Protein AF-A0A937VF54-F1 (afdb_monomer_lite)

Foldseek 3Di:
DPDDDLLVVLVVLLVVVCCVVQVVCVVLVNHRQPVLVCLSVVLSVVVSVVCVVVVHRDDNVVSNVVSCCLSCVLVVLLQVLQACVVVVNLVSSLVSLVVSCVSPHTLVSNLSSLLLNLLSCVVVVVLVSSLVSLVCNVPVCSDPPDLVSLLLSLLSNLSSCVSVVVNVSSLVSLVVSCVSDPPDLSVVLSVLVVCVVVVHPRDPQDPLSHRSPRHDDPVVNVVVVPDDDPDDDDDDDDDDDDDDD

Structure (mmCIF, N/CA/C/O backbone):
data_AF-A0A937VF54-F1
#
_entry.id   AF-A0A937VF54-F1
#
loop_
_atom_site.group_PDB
_atom_site.id
_atom_site.type_symbol
_atom_site.label_atom_id
_atom_site.label_alt_id
_atom_site.label_comp_id
_atom_site.label_asym_id
_atom_site.label_entity_id
_atom_site.label_seq_id
_atom_site.pdbx_PDB_ins_code
_atom_site.Cartn_x
_atom_site.Cartn_y
_atom_site.Cartn_z
_atom_site.occupancy
_atom_site.B_iso_or_equiv
_atom_site.auth_seq_id
_atom_site.auth_comp_id
_atom_site.auth_asym_id
_atom_site.auth_atom_id
_atom_site.pdbx_PDB_model_num
ATOM 1 N N . MET A 1 1 ? 26.724 21.054 -28.339 1.00 52.75 1 MET A N 1
ATOM 2 C CA . MET A 1 1 ? 26.364 20.060 -27.306 1.00 52.75 1 MET A CA 1
ATOM 3 C C . MET A 1 1 ? 26.413 18.698 -27.981 1.00 52.75 1 MET A C 1
ATOM 5 O O . MET A 1 1 ? 25.768 18.587 -29.015 1.00 52.75 1 MET A O 1
ATOM 9 N N . PRO A 1 2 ? 27.205 17.717 -27.520 1.00 58.22 2 PRO A N 1
ATOM 10 C CA . PRO A 1 2 ? 27.146 16.372 -28.092 1.00 58.22 2 PRO A CA 1
ATOM 11 C C . PRO A 1 2 ? 25.728 15.815 -27.909 1.00 58.22 2 PRO A C 1
ATOM 13 O O . PRO A 1 2 ? 25.198 15.851 -26.797 1.00 58.22 2 PRO A O 1
ATOM 16 N N . GLU A 1 3 ? 25.093 15.357 -28.989 1.00 75.38 3 GLU A N 1
ATOM 17 C CA . GLU A 1 3 ? 23.794 14.688 -28.896 1.00 75.38 3 GLU A CA 1
ATOM 18 C C . GLU A 1 3 ? 23.983 13.362 -28.154 1.00 75.38 3 GLU A C 1
ATOM 20 O O . GLU A 1 3 ? 24.750 12.492 -28.574 1.00 75.38 3 GLU A O 1
ATOM 25 N N . LEU A 1 4 ? 23.336 13.228 -26.995 1.00 80.06 4 LEU A N 1
ATOM 26 C CA . LEU A 1 4 ? 23.401 12.004 -26.207 1.00 80.06 4 LEU A CA 1
ATOM 27 C C . LEU A 1 4 ? 22.705 10.883 -26.988 1.00 80.06 4 LEU A C 1
ATOM 29 O O . LEU A 1 4 ? 21.577 11.061 -27.446 1.00 80.06 4 LEU A O 1
ATOM 33 N N . ASN A 1 5 ? 23.351 9.720 -27.117 1.00 89.31 5 ASN A N 1
ATOM 34 C CA . ASN A 1 5 ? 22.753 8.564 -27.783 1.00 89.31 5 ASN A CA 1
ATOM 35 C C . ASN A 1 5 ? 21.375 8.251 -27.149 1.00 89.31 5 ASN A C 1
ATOM 37 O O . ASN A 1 5 ? 21.308 8.062 -25.929 1.00 89.31 5 ASN A O 1
ATOM 41 N N . PRO A 1 6 ? 20.287 8.165 -27.939 1.00 88.00 6 PRO A N 1
ATOM 42 C CA . PRO A 1 6 ? 18.928 8.016 -27.412 1.00 88.00 6 PRO A CA 1
ATOM 43 C C . PRO A 1 6 ? 18.738 6.743 -26.572 1.00 88.00 6 PRO A C 1
ATOM 45 O O . PRO A 1 6 ? 17.950 6.734 -25.628 1.00 88.00 6 PRO A O 1
ATOM 48 N N . TYR A 1 7 ? 19.495 5.678 -26.851 1.00 89.44 7 TYR A N 1
ATOM 49 C CA . TYR A 1 7 ? 19.469 4.453 -26.050 1.00 89.44 7 TYR A CA 1
ATOM 50 C C . TYR A 1 7 ? 20.138 4.652 -24.682 1.00 89.44 7 TYR A C 1
ATOM 52 O O . TYR A 1 7 ? 19.605 4.210 -23.665 1.00 89.44 7 TYR A O 1
ATOM 60 N N . LEU A 1 8 ? 21.262 5.381 -24.635 1.00 90.25 8 LEU A N 1
ATOM 61 C CA . LEU A 1 8 ? 21.931 5.740 -23.377 1.00 90.25 8 LEU A CA 1
ATOM 62 C C . LEU A 1 8 ? 21.069 6.680 -22.531 1.00 90.25 8 LEU A C 1
ATOM 64 O O . LEU A 1 8 ? 21.048 6.549 -21.308 1.00 90.25 8 LEU A O 1
ATOM 68 N N . LEU A 1 9 ? 20.326 7.588 -23.171 1.00 92.75 9 LEU A N 1
ATOM 69 C CA . LEU A 1 9 ? 19.382 8.468 -22.486 1.00 92.75 9 LEU A CA 1
ATOM 70 C C . LEU A 1 9 ? 18.306 7.667 -21.737 1.00 92.75 9 LEU A C 1
ATOM 72 O O . LEU A 1 9 ? 18.051 7.941 -20.567 1.00 92.75 9 LEU A O 1
ATOM 76 N N . ASN A 1 10 ? 17.717 6.647 -22.368 1.00 92.44 10 ASN A N 1
ATOM 77 C CA . ASN A 1 10 ? 16.706 5.802 -21.723 1.00 92.44 10 ASN A CA 1
ATOM 78 C C . ASN A 1 10 ? 17.285 5.003 -20.545 1.00 92.44 10 ASN A C 1
ATOM 80 O O . ASN A 1 10 ? 16.671 4.948 -19.481 1.00 92.44 10 ASN A O 1
ATOM 84 N N . VAL A 1 11 ? 18.496 4.454 -20.682 1.00 93.50 11 VAL A N 1
ATOM 85 C CA . VAL A 1 11 ? 19.182 3.775 -19.567 1.00 93.50 11 VAL A CA 1
ATOM 86 C C . VAL A 1 11 ? 19.443 4.739 -18.405 1.00 93.50 11 VAL A C 1
ATOM 88 O O . VAL A 1 11 ? 19.191 4.391 -17.250 1.00 93.50 11 VAL A O 1
ATOM 91 N N . LEU A 1 12 ? 19.889 5.966 -18.693 1.00 94.50 12 LEU A N 1
ATOM 92 C CA . LEU A 1 12 ? 20.099 6.994 -17.672 1.00 94.50 12 LEU A CA 1
ATOM 93 C C . LEU A 1 12 ? 18.787 7.360 -16.965 1.00 94.50 12 LEU A C 1
ATOM 95 O O . LEU A 1 12 ? 18.761 7.460 -15.741 1.00 94.50 12 LEU A O 1
ATOM 99 N N . ILE A 1 13 ? 17.692 7.509 -17.711 1.00 94.69 13 ILE A N 1
ATOM 100 C CA . ILE A 1 13 ? 16.362 7.786 -17.152 1.00 94.69 13 ILE A CA 1
ATOM 101 C C . ILE A 1 13 ? 15.903 6.654 -16.234 1.00 94.69 13 ILE A C 1
ATOM 103 O O . ILE A 1 13 ? 15.425 6.929 -15.135 1.00 94.69 13 ILE A O 1
ATOM 107 N N . ALA A 1 14 ? 16.080 5.393 -16.634 1.00 94.81 14 ALA A N 1
ATOM 108 C CA . ALA A 1 14 ? 15.752 4.252 -15.783 1.00 94.81 14 ALA A CA 1
ATOM 109 C C . ALA A 1 14 ? 16.573 4.236 -14.488 1.00 94.81 14 ALA A C 1
ATOM 111 O O . ALA A 1 14 ? 16.034 3.948 -13.419 1.00 94.81 14 ALA A O 1
ATOM 112 N N . LEU A 1 15 ? 17.863 4.574 -14.568 1.00 94.69 15 LEU A N 1
ATOM 113 C CA . LEU A 1 15 ? 18.734 4.666 -13.400 1.00 94.69 15 LEU A CA 1
ATOM 114 C C . LEU A 1 15 ? 18.277 5.787 -12.463 1.00 94.69 15 LEU A C 1
ATOM 116 O O . LEU A 1 15 ? 18.118 5.549 -11.268 1.00 94.69 15 LEU A O 1
ATOM 120 N N . LEU A 1 16 ? 18.007 6.983 -12.993 1.00 95.44 16 LEU A N 1
ATOM 121 C CA . LEU A 1 16 ? 17.491 8.105 -12.206 1.00 95.44 16 LEU A CA 1
ATOM 122 C C . LEU A 1 16 ? 16.141 7.769 -11.566 1.00 95.44 16 LEU A C 1
ATOM 124 O O . LEU A 1 16 ? 15.931 8.062 -10.392 1.00 95.44 16 LEU A O 1
ATOM 128 N N . PHE A 1 17 ? 15.254 7.096 -12.298 1.00 93.94 17 PHE A N 1
ATOM 129 C CA . PHE A 1 17 ? 13.983 6.609 -11.773 1.00 93.94 17 PHE A CA 1
ATOM 130 C C . PHE A 1 17 ? 14.179 5.614 -10.623 1.00 93.94 17 PHE A C 1
ATOM 132 O O . PHE A 1 17 ? 13.548 5.750 -9.573 1.00 93.94 17 PHE A O 1
ATOM 139 N N . ALA A 1 18 ? 15.074 4.634 -10.791 1.00 91.88 18 ALA A N 1
ATOM 140 C CA . ALA A 1 18 ? 15.386 3.651 -9.759 1.00 91.88 18 ALA A CA 1
ATOM 141 C C . ALA A 1 18 ? 15.974 4.310 -8.507 1.00 91.88 18 ALA A C 1
ATOM 143 O O . ALA A 1 18 ? 15.582 3.961 -7.397 1.00 91.88 18 ALA A O 1
ATOM 144 N N . VAL A 1 19 ? 16.876 5.281 -8.678 1.00 91.31 19 VAL A N 1
ATOM 145 C CA . VAL A 1 19 ? 17.475 6.042 -7.573 1.00 91.31 19 VAL A CA 1
ATOM 146 C C . VAL A 1 19 ? 16.429 6.899 -6.870 1.00 91.31 19 VAL A C 1
ATOM 148 O O . VAL A 1 19 ? 16.389 6.907 -5.645 1.00 91.31 19 VAL A O 1
ATOM 151 N N . PHE A 1 20 ? 15.553 7.577 -7.612 1.00 91.12 20 PHE A N 1
ATOM 152 C CA . PHE A 1 20 ? 14.515 8.427 -7.036 1.00 91.12 20 PHE A CA 1
ATOM 153 C C . PHE A 1 20 ? 13.514 7.613 -6.207 1.00 91.12 20 PHE A C 1
ATOM 155 O O . PHE A 1 20 ? 13.389 7.816 -5.000 1.00 91.12 20 PHE A O 1
ATOM 162 N N . PHE A 1 21 ? 12.842 6.633 -6.816 1.00 85.31 21 PHE A N 1
ATOM 163 C CA . PHE A 1 21 ? 11.846 5.817 -6.111 1.00 85.31 21 PHE A CA 1
ATOM 164 C C . PHE A 1 21 ? 12.477 4.874 -5.091 1.00 85.31 21 PHE A C 1
ATOM 166 O O . PHE A 1 21 ? 11.891 4.606 -4.040 1.00 85.31 21 PHE A O 1
ATOM 173 N N . GLY A 1 22 ? 13.685 4.397 -5.371 1.00 83.44 22 GLY A N 1
ATOM 174 C CA . GLY A 1 22 ? 14.442 3.595 -4.433 1.00 83.44 22 GLY A CA 1
ATOM 175 C C . GLY A 1 22 ? 14.901 4.386 -3.209 1.00 83.44 22 GLY A C 1
ATOM 176 O O . GLY A 1 22 ? 14.765 3.914 -2.081 1.00 83.44 22 GLY A O 1
ATOM 177 N N . GLY A 1 23 ? 15.361 5.619 -3.421 1.00 82.94 23 GLY A N 1
ATOM 178 C CA . GLY A 1 23 ? 15.719 6.567 -2.371 1.00 82.94 23 GLY A CA 1
ATOM 179 C C . GLY A 1 23 ? 14.524 6.939 -1.498 1.00 82.94 23 GLY A C 1
ATOM 180 O O . GLY A 1 23 ? 14.639 6.901 -0.275 1.00 82.94 23 GLY A O 1
ATOM 181 N N . LEU A 1 24 ? 13.351 7.192 -2.094 1.00 80.25 24 LEU A N 1
ATOM 182 C CA . LEU A 1 24 ? 12.105 7.403 -1.344 1.00 80.25 24 LEU A CA 1
ATOM 183 C C . LEU A 1 24 ? 11.748 6.192 -0.468 1.00 80.25 24 LEU A C 1
ATOM 185 O O . LEU A 1 24 ? 11.357 6.356 0.686 1.00 80.25 24 LEU A O 1
ATOM 189 N N . SER A 1 25 ? 11.933 4.975 -0.983 1.00 76.81 25 SER A N 1
ATOM 190 C CA . SER A 1 25 ? 11.702 3.739 -0.223 1.00 76.81 25 SER A CA 1
ATOM 191 C C . SER A 1 25 ? 12.647 3.614 0.982 1.00 76.81 25 SER A C 1
ATOM 193 O O . SER A 1 25 ? 12.234 3.230 2.078 1.00 76.81 25 SER A O 1
ATOM 195 N N . LEU A 1 26 ? 13.920 3.992 0.815 1.00 76.75 26 LEU A N 1
ATOM 196 C CA . LEU A 1 26 ? 14.896 4.029 1.909 1.00 76.75 26 LEU A CA 1
ATOM 197 C C . LEU A 1 26 ? 14.567 5.112 2.939 1.00 76.75 26 LEU A C 1
ATOM 199 O O . LEU A 1 26 ? 14.650 4.847 4.138 1.00 76.75 26 LEU A O 1
ATOM 203 N N . LEU A 1 27 ? 14.134 6.294 2.490 1.00 77.19 27 LEU A N 1
ATOM 204 C CA . LEU A 1 27 ? 13.721 7.387 3.371 1.00 77.19 27 LEU A CA 1
ATOM 205 C C . LEU A 1 27 ? 12.541 6.974 4.263 1.00 77.19 27 LEU A C 1
ATOM 207 O O . LEU A 1 27 ? 12.494 7.330 5.438 1.00 77.19 27 LEU A O 1
ATOM 211 N N . ARG A 1 28 ? 11.633 6.142 3.737 1.00 70.56 28 ARG A N 1
ATOM 212 C CA . ARG A 1 28 ? 10.512 5.556 4.489 1.00 70.56 28 ARG A CA 1
ATOM 213 C C . ARG A 1 28 ? 10.877 4.320 5.322 1.00 70.56 28 ARG A C 1
ATOM 215 O O . ARG A 1 28 ? 9.997 3.739 5.953 1.00 70.56 28 ARG A O 1
ATOM 222 N N . ARG A 1 29 ? 12.155 3.917 5.360 1.00 70.38 29 ARG A N 1
ATOM 223 C CA . ARG A 1 29 ? 12.644 2.689 6.025 1.00 70.38 29 ARG A CA 1
ATOM 224 C C . ARG A 1 29 ? 11.966 1.408 5.516 1.00 70.38 29 ARG A C 1
ATOM 226 O O . ARG A 1 29 ? 11.870 0.422 6.239 1.00 70.38 29 ARG A O 1
ATOM 233 N N . GLU A 1 30 ? 11.507 1.414 4.268 1.00 67.31 30 GLU A N 1
ATOM 234 C CA . GLU A 1 30 ? 10.789 0.295 3.640 1.00 67.31 30 GLU A CA 1
ATOM 235 C C . GLU A 1 30 ? 11.735 -0.678 2.912 1.00 67.31 30 GLU A C 1
ATOM 237 O O . GLU A 1 30 ? 11.324 -1.764 2.506 1.00 67.31 30 GLU A O 1
ATOM 242 N N . GLY A 1 31 ? 13.014 -0.309 2.765 1.00 68.44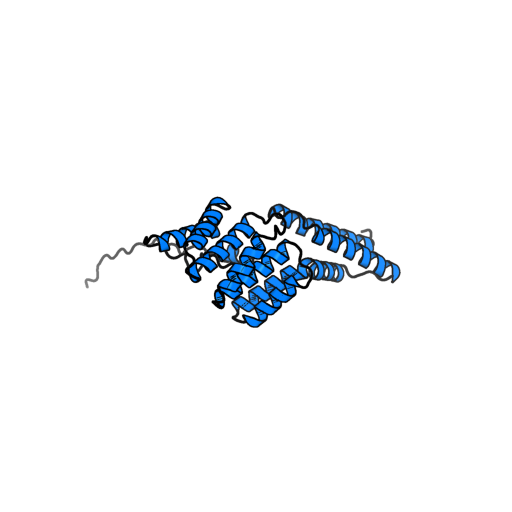 31 GLY A N 1
ATOM 243 C CA . GLY A 1 31 ? 13.985 -1.047 1.954 1.00 68.44 31 GLY A CA 1
ATOM 244 C C . GLY A 1 31 ? 13.668 -0.963 0.458 1.00 68.44 31 GLY A C 1
ATOM 245 O O . GLY A 1 31 ? 12.607 -0.494 0.053 1.00 68.44 31 GLY A O 1
ATOM 246 N N . LEU A 1 32 ? 14.596 -1.389 -0.399 1.00 68.06 32 LEU A N 1
ATOM 247 C CA . LEU A 1 32 ? 14.325 -1.498 -1.835 1.00 68.06 32 LEU A CA 1
ATOM 248 C C . LEU A 1 32 ? 13.539 -2.787 -2.095 1.00 68.06 32 LEU A C 1
ATOM 250 O O . LEU A 1 32 ? 14.057 -3.865 -1.801 1.00 68.06 32 LEU A O 1
ATOM 254 N N . PRO A 1 33 ? 12.319 -2.734 -2.662 1.00 74.44 33 PRO A N 1
ATOM 255 C CA . PRO A 1 33 ? 11.632 -3.957 -3.036 1.00 74.44 33 PRO A CA 1
ATOM 256 C C . PRO A 1 33 ? 12.427 -4.632 -4.158 1.00 74.44 33 PRO A C 1
ATOM 258 O O . PRO A 1 33 ? 12.537 -4.079 -5.253 1.00 74.44 33 PRO A O 1
ATOM 261 N N . ASN A 1 34 ? 12.944 -5.842 -3.923 1.00 79.75 34 ASN A N 1
ATOM 262 C CA . ASN A 1 34 ? 13.716 -6.585 -4.931 1.00 79.75 34 ASN A CA 1
ATOM 263 C C . ASN A 1 34 ? 12.956 -6.687 -6.265 1.00 79.75 34 ASN A C 1
ATOM 265 O O . ASN A 1 34 ? 13.529 -6.499 -7.334 1.00 79.75 34 ASN A O 1
ATOM 269 N N . ARG A 1 35 ? 11.633 -6.895 -6.202 1.00 86.06 35 ARG A N 1
ATOM 270 C CA . ARG A 1 35 ? 10.756 -6.929 -7.380 1.00 86.06 35 ARG A CA 1
ATOM 271 C C . ARG A 1 35 ? 10.773 -5.619 -8.169 1.00 86.06 35 ARG A C 1
ATOM 273 O O . ARG A 1 35 ? 10.872 -5.676 -9.386 1.00 86.06 35 ARG A O 1
ATOM 280 N N . PHE A 1 36 ? 10.703 -4.468 -7.503 1.00 88.75 36 PHE A N 1
ATOM 281 C CA . PHE A 1 36 ? 10.762 -3.167 -8.174 1.00 88.75 36 PHE A CA 1
ATOM 282 C C . PHE A 1 36 ? 12.077 -3.013 -8.946 1.00 88.75 36 PHE A C 1
ATOM 284 O O . PHE A 1 36 ? 12.060 -2.678 -10.128 1.00 88.75 36 PHE A O 1
ATOM 291 N N . ALA A 1 37 ? 13.207 -3.338 -8.310 1.00 88.88 37 ALA A N 1
ATOM 292 C CA . ALA A 1 37 ? 14.516 -3.270 -8.953 1.00 88.88 37 ALA A CA 1
ATOM 293 C C . ALA A 1 37 ? 14.608 -4.202 -10.174 1.00 88.88 37 ALA A C 1
ATOM 295 O O . ALA A 1 37 ? 15.060 -3.778 -11.238 1.00 88.88 37 ALA A O 1
ATOM 296 N N . TYR A 1 38 ? 14.127 -5.446 -10.057 1.00 91.62 38 TYR A N 1
ATOM 297 C CA . TYR A 1 38 ? 14.110 -6.386 -11.179 1.00 91.62 38 TYR A CA 1
ATOM 298 C C . TYR A 1 38 ? 13.186 -5.945 -12.314 1.00 91.62 38 TYR A C 1
ATOM 300 O O . TYR A 1 38 ? 13.559 -6.093 -13.472 1.00 91.62 38 TYR A O 1
ATOM 308 N N . GLU A 1 39 ? 12.013 -5.386 -12.013 1.00 92.94 39 GLU A N 1
ATOM 309 C CA . GLU A 1 39 ? 11.102 -4.872 -13.039 1.00 92.94 39 GLU A CA 1
ATOM 310 C C . GLU A 1 39 ? 11.727 -3.693 -13.792 1.00 92.94 39 GLU A C 1
ATOM 312 O O . GLU A 1 39 ? 11.696 -3.685 -15.020 1.00 92.94 39 GLU A O 1
ATOM 317 N N . VAL A 1 40 ? 12.372 -2.753 -13.091 1.00 94.25 40 VAL A N 1
ATOM 318 C CA . VAL A 1 40 ? 13.089 -1.643 -13.738 1.00 94.25 40 VAL A CA 1
ATOM 319 C C . VAL A 1 40 ? 14.217 -2.162 -14.631 1.00 94.25 40 VAL A C 1
ATOM 321 O O . VAL A 1 40 ? 14.292 -1.778 -15.798 1.00 94.25 40 VAL A O 1
ATOM 324 N N . LEU A 1 41 ? 15.071 -3.058 -14.125 1.00 94.62 41 LEU A N 1
ATOM 325 C CA . LEU A 1 41 ? 16.188 -3.619 -14.894 1.00 94.62 41 LEU A CA 1
ATOM 326 C C . LEU A 1 41 ? 15.707 -4.405 -16.121 1.00 94.62 41 LEU A C 1
ATOM 328 O O . LEU A 1 41 ? 16.206 -4.186 -17.225 1.00 94.62 41 LEU A O 1
ATOM 332 N N . ALA A 1 42 ? 14.719 -5.285 -15.944 1.00 95.44 42 ALA A N 1
ATOM 333 C CA . ALA A 1 42 ? 14.186 -6.118 -17.016 1.00 95.44 42 ALA A CA 1
ATOM 334 C C . ALA A 1 42 ? 13.496 -5.279 -18.097 1.00 95.44 42 ALA A C 1
ATOM 336 O O . ALA A 1 42 ? 13.761 -5.484 -19.280 1.00 95.44 42 ALA A O 1
ATOM 337 N N . LEU A 1 43 ? 12.658 -4.310 -17.709 1.00 95.44 43 LEU A N 1
ATOM 338 C CA . LEU A 1 43 ? 11.987 -3.420 -18.659 1.00 95.44 43 LEU A CA 1
ATOM 339 C C . LEU A 1 43 ? 12.993 -2.577 -19.432 1.00 95.44 43 LEU A C 1
ATOM 341 O O . LEU A 1 43 ? 12.878 -2.489 -20.647 1.00 95.44 43 LEU A O 1
ATOM 345 N N . THR A 1 44 ? 13.995 -2.020 -18.749 1.00 95.94 44 THR A N 1
ATOM 346 C CA . THR A 1 44 ? 15.037 -1.202 -19.385 1.00 95.94 44 THR A CA 1
ATOM 347 C C . THR A 1 44 ? 15.858 -2.017 -20.376 1.00 95.94 44 THR A C 1
ATOM 349 O O . THR A 1 44 ? 16.089 -1.568 -21.497 1.00 95.94 44 THR A O 1
ATOM 352 N N . GLY A 1 45 ? 16.283 -3.225 -19.994 1.00 94.94 45 GLY A N 1
ATOM 353 C CA . GLY A 1 45 ? 17.034 -4.115 -20.878 1.00 94.94 45 GLY A CA 1
ATOM 354 C C . GLY A 1 45 ? 16.208 -4.546 -22.089 1.00 94.94 45 GLY A C 1
ATOM 355 O O . GLY A 1 45 ? 16.668 -4.420 -23.222 1.00 94.94 45 GLY A O 1
ATOM 356 N N . ALA A 1 46 ? 14.967 -4.986 -21.861 1.00 95.44 46 ALA A N 1
ATOM 357 C CA . ALA A 1 46 ? 14.072 -5.444 -22.918 1.00 95.44 46 ALA A CA 1
ATOM 358 C C . ALA A 1 46 ? 13.692 -4.318 -23.887 1.00 95.44 46 ALA A C 1
ATOM 360 O O . ALA A 1 46 ? 13.758 -4.514 -25.099 1.00 95.44 46 ALA A O 1
ATOM 361 N N . SER A 1 47 ? 13.341 -3.130 -23.382 1.00 93.44 47 SER A N 1
ATOM 362 C CA . SER A 1 47 ? 13.023 -1.981 -24.231 1.00 93.44 47 SER A CA 1
ATOM 363 C C . SER A 1 47 ? 14.249 -1.519 -25.011 1.00 93.44 47 SER A C 1
ATOM 365 O O . SER A 1 47 ? 14.157 -1.294 -26.211 1.00 93.44 47 SER A O 1
ATOM 367 N N . THR A 1 48 ? 15.416 -1.420 -24.371 1.00 91.69 48 THR A N 1
ATOM 368 C CA . THR A 1 48 ? 16.639 -0.986 -25.058 1.00 91.69 48 THR A CA 1
ATOM 369 C C . THR A 1 48 ? 17.013 -1.961 -26.172 1.00 91.69 48 THR A C 1
ATOM 371 O O . THR A 1 48 ? 17.257 -1.522 -27.291 1.00 91.69 48 THR A O 1
ATOM 374 N N . LEU A 1 49 ? 16.983 -3.272 -25.904 1.00 93.31 49 LEU A N 1
ATOM 375 C CA . LEU A 1 49 ? 17.283 -4.303 -26.899 1.00 93.31 49 LEU A CA 1
ATOM 376 C C . LEU A 1 49 ? 16.279 -4.288 -28.060 1.00 93.31 49 LEU A C 1
ATOM 378 O O . LEU A 1 49 ? 16.686 -4.322 -29.218 1.00 93.31 49 LEU A O 1
ATOM 382 N N . LEU A 1 50 ? 14.980 -4.213 -27.754 1.00 94.00 50 LEU A N 1
ATOM 383 C CA . LEU A 1 50 ? 13.916 -4.200 -28.757 1.00 94.00 50 LEU A CA 1
ATOM 384 C C . LEU A 1 50 ? 14.063 -3.003 -29.699 1.00 94.00 50 LEU A C 1
ATOM 386 O O . LEU A 1 50 ? 14.115 -3.170 -30.912 1.00 94.00 50 LEU A O 1
ATOM 390 N N . PHE A 1 51 ? 14.166 -1.796 -29.149 1.00 93.56 51 PHE A N 1
ATOM 391 C CA . PHE A 1 51 ? 14.239 -0.579 -29.955 1.00 93.56 51 PHE A CA 1
ATOM 392 C C . PHE A 1 51 ? 15.576 -0.444 -30.692 1.00 93.56 51 PHE A C 1
ATOM 394 O O . PHE A 1 51 ? 15.594 0.047 -31.819 1.00 93.56 51 PHE A O 1
ATOM 401 N N . TYR A 1 52 ? 16.669 -0.962 -30.120 1.00 91.38 52 TYR A N 1
ATOM 402 C CA . TYR A 1 52 ? 17.940 -1.096 -30.830 1.00 91.38 52 TYR A CA 1
ATOM 403 C C . TYR A 1 52 ? 17.814 -2.023 -32.047 1.00 91.38 52 TYR A C 1
ATOM 405 O O . TYR A 1 52 ? 18.245 -1.656 -33.137 1.00 91.38 52 TYR A O 1
ATOM 413 N N . ALA A 1 53 ? 17.168 -3.184 -31.892 1.00 93.88 53 ALA A N 1
ATOM 414 C CA . ALA A 1 53 ? 16.940 -4.128 -32.987 1.00 93.88 53 ALA A CA 1
ATOM 415 C C . ALA A 1 53 ? 15.999 -3.572 -34.071 1.00 93.88 53 ALA A C 1
ATOM 417 O O . ALA A 1 53 ? 16.196 -3.848 -35.251 1.00 93.88 53 ALA A O 1
ATOM 418 N N . LEU A 1 54 ? 15.001 -2.767 -33.688 1.00 93.50 54 LEU A N 1
ATOM 419 C CA . LEU A 1 54 ? 14.111 -2.075 -34.629 1.00 93.50 54 LEU A CA 1
ATOM 420 C C . LEU A 1 54 ? 14.784 -0.883 -35.333 1.00 93.50 54 LEU A C 1
ATOM 422 O O . LEU A 1 54 ? 14.228 -0.357 -36.294 1.00 93.50 54 LEU A O 1
ATOM 426 N N . GLY A 1 55 ? 15.948 -0.426 -34.859 1.00 91.12 55 GLY A N 1
ATOM 427 C CA . GLY A 1 55 ? 16.636 0.751 -35.394 1.00 91.12 55 GLY A CA 1
ATOM 428 C C . GLY A 1 55 ? 15.905 2.075 -35.139 1.00 91.12 55 GLY A C 1
ATOM 429 O O . GLY A 1 55 ? 16.271 3.097 -35.717 1.00 91.12 55 GLY A O 1
ATOM 430 N N . THR A 1 56 ? 14.884 2.081 -34.278 1.00 90.88 56 THR A N 1
ATOM 431 C CA . THR A 1 56 ? 14.077 3.266 -33.956 1.00 90.88 56 THR A CA 1
ATOM 432 C C . THR A 1 56 ? 14.292 3.675 -32.502 1.00 90.88 56 THR A C 1
ATOM 434 O O . THR A 1 56 ? 14.173 2.820 -31.624 1.00 90.88 56 THR A O 1
ATOM 437 N N . PRO A 1 57 ? 14.536 4.958 -32.189 1.00 89.12 57 PRO A N 1
ATOM 438 C CA . PRO A 1 57 ? 14.659 5.392 -30.803 1.00 89.12 57 PRO A CA 1
ATOM 439 C C . PRO A 1 57 ? 13.294 5.377 -30.095 1.00 89.12 57 PRO A C 1
ATOM 441 O O . PRO A 1 57 ? 12.311 5.922 -30.599 1.00 89.12 57 PRO A O 1
ATOM 444 N N . LEU A 1 58 ? 13.232 4.797 -28.893 1.00 90.12 58 LEU A N 1
ATOM 445 C CA . LEU A 1 58 ? 12.064 4.927 -28.020 1.00 90.12 58 LEU A CA 1
ATOM 446 C C . LEU A 1 58 ? 12.034 6.328 -27.408 1.00 90.12 58 LEU A C 1
ATOM 448 O O . LEU A 1 58 ? 13.014 6.757 -26.797 1.00 90.12 58 LEU A O 1
ATOM 452 N N . ASN A 1 59 ? 10.894 7.011 -27.535 1.00 92.81 59 ASN A N 1
ATOM 453 C CA . ASN A 1 59 ? 10.682 8.315 -26.920 1.00 92.81 59 ASN A CA 1
ATOM 454 C C . ASN A 1 59 ? 10.897 8.232 -25.389 1.00 92.81 59 ASN A C 1
ATOM 456 O O . ASN A 1 59 ? 10.209 7.440 -24.735 1.00 92.81 59 ASN A O 1
ATOM 460 N N . PRO A 1 60 ? 11.778 9.066 -24.806 1.00 93.06 60 PRO A N 1
ATOM 461 C CA . PRO A 1 60 ? 12.095 9.034 -23.378 1.00 93.06 60 PRO A CA 1
ATOM 462 C C . PRO A 1 60 ? 10.894 9.186 -22.440 1.00 93.06 60 PRO A C 1
ATOM 464 O O . PRO A 1 60 ? 10.839 8.545 -21.392 1.00 93.06 60 PRO A O 1
ATOM 467 N N . LEU A 1 61 ? 9.903 9.998 -22.819 1.00 93.69 61 LEU A N 1
ATOM 468 C CA . LEU A 1 61 ? 8.693 10.200 -22.020 1.00 93.69 61 LEU A CA 1
ATOM 469 C C . LEU A 1 61 ? 7.795 8.964 -22.042 1.00 93.69 61 LEU A C 1
ATOM 471 O O . LEU A 1 61 ? 7.258 8.580 -21.007 1.00 93.69 61 LEU A O 1
ATOM 475 N N . LEU A 1 62 ? 7.661 8.314 -23.203 1.00 93.12 62 LEU A N 1
ATOM 476 C CA . LEU A 1 62 ? 6.904 7.065 -23.316 1.00 93.12 62 LEU A CA 1
ATOM 477 C C . LEU A 1 62 ? 7.597 5.932 -22.564 1.00 93.12 62 LEU A C 1
ATOM 479 O O . LEU A 1 62 ? 6.924 5.143 -21.907 1.00 93.12 62 LEU A O 1
ATOM 483 N N . PHE A 1 63 ? 8.929 5.876 -22.622 1.00 94.75 63 PHE A N 1
ATOM 484 C CA . PHE A 1 63 ? 9.706 4.926 -21.837 1.00 94.75 63 PHE A CA 1
ATOM 485 C C . PHE A 1 63 ? 9.483 5.125 -20.337 1.00 94.75 63 PHE A C 1
ATOM 487 O O . PHE A 1 63 ? 9.140 4.172 -19.641 1.00 94.75 63 PHE A O 1
ATOM 494 N N . LEU A 1 64 ? 9.609 6.362 -19.849 1.00 94.75 64 LEU A N 1
ATOM 495 C CA . LEU A 1 64 ? 9.389 6.691 -18.443 1.00 94.75 64 LEU A CA 1
ATOM 496 C C . LEU A 1 64 ? 7.954 6.381 -18.002 1.00 94.75 64 LEU A C 1
ATOM 498 O O . LEU A 1 64 ? 7.752 5.803 -16.937 1.00 94.75 64 LEU A O 1
ATOM 502 N N . LEU A 1 65 ? 6.961 6.725 -18.826 1.00 95.31 65 LEU A N 1
ATOM 503 C CA . LEU A 1 65 ? 5.557 6.431 -18.552 1.00 95.31 65 LEU A CA 1
ATOM 504 C C . LEU A 1 65 ? 5.311 4.922 -18.476 1.00 95.31 65 LEU A C 1
ATOM 506 O O . LEU A 1 65 ? 4.672 4.459 -17.536 1.00 95.31 65 LEU A O 1
ATOM 510 N N . LEU A 1 66 ? 5.840 4.151 -19.429 1.00 94.44 66 LEU A N 1
ATOM 511 C CA . LEU A 1 66 ? 5.747 2.692 -19.427 1.00 94.44 66 LEU A CA 1
ATOM 512 C C . LEU A 1 66 ? 6.381 2.112 -18.160 1.00 94.44 66 LEU A C 1
ATOM 514 O O . LEU A 1 66 ? 5.763 1.301 -17.470 1.00 94.44 66 LEU A O 1
ATOM 518 N N . LEU A 1 67 ? 7.594 2.558 -17.837 1.00 94.38 67 LEU A N 1
ATOM 519 C CA . LEU A 1 67 ? 8.331 2.130 -16.656 1.00 94.38 67 LEU A CA 1
ATOM 520 C C . LEU A 1 67 ? 7.531 2.418 -15.379 1.00 94.38 67 LEU A C 1
ATOM 522 O O . LEU A 1 67 ? 7.358 1.531 -14.543 1.00 94.38 67 LEU A O 1
ATOM 526 N N . TYR A 1 68 ? 6.983 3.627 -15.254 1.00 93.44 68 TYR A N 1
ATOM 527 C CA . TYR A 1 68 ? 6.161 4.035 -14.120 1.00 93.44 68 TYR A CA 1
ATOM 528 C C . TYR A 1 68 ? 4.873 3.213 -14.024 1.00 93.44 68 TYR A C 1
ATOM 530 O O . TYR A 1 68 ? 4.610 2.618 -12.982 1.00 93.44 68 TYR A O 1
ATOM 538 N N . LEU A 1 69 ? 4.096 3.115 -15.106 1.00 93.81 69 LEU A N 1
ATOM 539 C CA . LEU A 1 69 ? 2.821 2.397 -15.111 1.00 93.81 69 LEU A CA 1
ATOM 540 C C . LEU A 1 69 ? 3.002 0.923 -14.770 1.00 93.81 69 LEU A C 1
ATOM 542 O O . LEU A 1 69 ? 2.220 0.381 -13.994 1.00 93.81 69 LEU A O 1
ATOM 546 N N . VAL A 1 70 ? 4.036 0.274 -15.312 1.00 92.94 70 VAL A N 1
ATOM 547 C CA . VAL A 1 70 ? 4.288 -1.138 -15.028 1.00 92.94 70 VAL A CA 1
ATOM 548 C C . VAL A 1 70 ? 4.762 -1.310 -13.589 1.00 92.94 70 VAL A C 1
ATOM 550 O O . VAL A 1 70 ? 4.149 -2.086 -12.859 1.00 92.94 70 VAL A O 1
ATOM 553 N N . THR A 1 71 ? 5.788 -0.581 -13.146 1.00 91.62 71 THR A N 1
ATOM 554 C CA . THR A 1 71 ? 6.383 -0.786 -11.809 1.00 91.62 71 THR A CA 1
ATOM 555 C C . THR A 1 71 ? 5.468 -0.334 -10.667 1.00 91.62 71 THR A C 1
ATOM 557 O O . THR A 1 71 ? 5.497 -0.911 -9.581 1.00 91.62 71 THR A O 1
ATOM 560 N N . MET A 1 72 ? 4.600 0.652 -10.912 1.00 90.12 72 MET A N 1
ATOM 561 C CA . MET A 1 72 ? 3.676 1.212 -9.920 1.00 90.12 72 MET A CA 1
ATOM 562 C C . MET A 1 72 ? 2.239 0.701 -10.072 1.00 90.12 72 MET A C 1
ATOM 564 O O . MET A 1 72 ? 1.379 1.112 -9.296 1.00 90.12 72 MET A O 1
ATOM 568 N N . ARG A 1 73 ? 1.959 -0.229 -11.001 1.00 93.44 73 ARG A N 1
ATOM 569 C CA . ARG A 1 73 ? 0.599 -0.719 -11.325 1.00 93.44 73 ARG A CA 1
ATOM 570 C C . ARG A 1 73 ? -0.258 -1.051 -10.105 1.00 93.44 73 ARG A C 1
ATOM 572 O O . ARG A 1 73 ? -1.416 -0.656 -10.032 1.00 93.44 73 ARG A O 1
ATOM 579 N N . SER A 1 74 ? 0.309 -1.757 -9.126 1.00 91.50 74 SER A N 1
ATOM 580 C CA . SER A 1 74 ? -0.430 -2.141 -7.922 1.00 91.50 74 SER A CA 1
ATOM 581 C C . SER A 1 74 ? -0.719 -0.942 -7.029 1.00 91.50 74 SER A C 1
ATOM 583 O O . SER A 1 74 ? -1.788 -0.900 -6.433 1.00 91.50 74 SER A O 1
ATOM 585 N N . ARG A 1 75 ? 0.217 0.004 -6.906 1.00 88.69 75 ARG A N 1
ATOM 586 C CA . ARG A 1 75 ? 0.042 1.201 -6.073 1.00 88.69 75 ARG A CA 1
ATOM 587 C C . ARG A 1 75 ? -1.003 2.120 -6.698 1.00 88.69 75 ARG A C 1
ATOM 589 O O . ARG A 1 75 ? -1.952 2.485 -6.023 1.00 88.69 75 ARG A O 1
ATOM 596 N N . LEU A 1 76 ? -0.924 2.325 -8.013 1.00 91.69 76 LEU A N 1
ATOM 597 C CA . LEU A 1 76 ? -1.925 3.069 -8.778 1.00 91.69 76 LEU A CA 1
ATOM 598 C C . LEU A 1 76 ? -3.332 2.474 -8.620 1.00 91.69 76 LEU A C 1
ATOM 600 O O . LEU A 1 76 ? -4.294 3.206 -8.422 1.00 91.69 76 LEU A O 1
ATOM 604 N N . LEU A 1 77 ? -3.470 1.145 -8.653 1.00 94.69 77 LEU A N 1
ATOM 605 C CA . LEU A 1 77 ? -4.763 0.493 -8.417 1.00 94.69 77 LEU A CA 1
ATOM 606 C C . LEU A 1 77 ? -5.257 0.634 -6.974 1.00 94.69 77 LEU A C 1
ATOM 608 O O . LEU A 1 77 ? -6.464 0.729 -6.759 1.00 94.69 77 LEU A O 1
ATOM 612 N N . VAL A 1 78 ? -4.352 0.661 -5.993 1.00 91.06 78 VAL A N 1
ATOM 613 C CA . VAL A 1 78 ? -4.707 0.986 -4.607 1.00 91.06 78 VAL A CA 1
ATOM 614 C C . VAL A 1 78 ? -5.202 2.425 -4.507 1.00 91.06 78 VAL A C 1
ATOM 616 O O . VAL A 1 78 ? -6.225 2.645 -3.869 1.00 91.06 78 VAL A O 1
ATOM 619 N N . ASP A 1 79 ? -4.547 3.377 -5.168 1.00 90.62 79 ASP A N 1
ATOM 620 C CA . ASP A 1 79 ? -4.945 4.788 -5.166 1.00 90.62 79 ASP A CA 1
ATOM 621 C C . ASP A 1 79 ? -6.298 5.000 -5.861 1.00 90.62 79 ASP A C 1
ATOM 623 O O . ASP A 1 79 ? -7.162 5.716 -5.356 1.00 90.62 79 ASP A O 1
ATOM 627 N N . VAL A 1 80 ? -6.550 4.294 -6.964 1.00 92.56 80 VAL A N 1
ATOM 628 C CA . VAL A 1 80 ? -7.869 4.269 -7.612 1.00 92.56 80 VAL A CA 1
ATOM 629 C C . VAL A 1 80 ? -8.921 3.645 -6.693 1.00 92.56 80 VAL A C 1
ATOM 631 O O . VAL A 1 80 ? -10.001 4.208 -6.511 1.00 92.56 80 VAL A O 1
ATOM 634 N N . GLY A 1 81 ? -8.621 2.490 -6.093 1.00 92.38 81 GLY A N 1
ATOM 635 C CA . GLY A 1 81 ? -9.535 1.804 -5.177 1.00 92.38 81 GLY A CA 1
ATOM 636 C C . GLY A 1 81 ? -9.877 2.652 -3.962 1.00 92.38 81 GLY A C 1
ATOM 637 O O . GLY A 1 81 ? -11.036 2.706 -3.553 1.00 92.38 81 GLY A O 1
ATOM 638 N N . ASN A 1 82 ? -8.879 3.381 -3.474 1.00 86.69 82 ASN A N 1
ATOM 639 C CA . ASN A 1 82 ? -9.028 4.437 -2.506 1.00 86.69 82 ASN A CA 1
ATOM 640 C C . ASN A 1 82 ? -10.059 5.434 -3.027 1.00 86.69 82 ASN A C 1
ATOM 642 O O . ASN A 1 82 ? -11.187 5.383 -2.548 1.00 86.69 82 ASN A O 1
ATOM 646 N N . MET A 1 83 ? -9.744 6.258 -4.033 1.00 87.00 83 MET A N 1
ATOM 647 C CA . MET A 1 83 ? -10.639 7.314 -4.546 1.00 87.00 83 MET A CA 1
ATOM 648 C C . MET A 1 83 ? -12.101 6.854 -4.708 1.00 87.00 83 MET A C 1
ATOM 650 O O . MET A 1 83 ? -13.030 7.546 -4.288 1.00 87.00 83 MET A O 1
ATOM 654 N N . LEU A 1 84 ? -12.309 5.643 -5.234 1.00 88.81 84 LEU A N 1
ATOM 655 C CA . LEU A 1 84 ? -13.628 5.028 -5.394 1.00 88.81 84 LEU A CA 1
ATOM 656 C C . LEU A 1 84 ? -14.357 4.783 -4.066 1.00 88.81 84 LEU A C 1
ATOM 658 O O . LEU A 1 84 ? -15.542 5.096 -3.954 1.00 88.81 84 LEU A O 1
ATOM 662 N N . ALA A 1 85 ? -13.677 4.248 -3.050 1.00 82.88 85 ALA A N 1
ATOM 663 C CA . ALA A 1 85 ? -14.267 4.041 -1.730 1.00 82.88 85 ALA A CA 1
ATOM 664 C C . ALA A 1 85 ? -14.625 5.371 -1.035 1.00 82.88 85 ALA A C 1
ATOM 666 O O . ALA A 1 85 ? -15.527 5.386 -0.197 1.00 82.88 85 ALA A O 1
ATOM 667 N N . GLY A 1 86 ? -13.947 6.474 -1.374 1.00 80.44 86 GLY A N 1
ATOM 668 C CA . GLY A 1 86 ? -14.190 7.805 -0.801 1.00 80.44 86 GLY A CA 1
ATOM 669 C C . GLY A 1 86 ? -15.401 8.459 -1.435 1.00 80.44 86 GLY A C 1
ATOM 670 O O . GLY A 1 86 ? -16.233 9.026 -0.739 1.00 80.44 86 GLY A O 1
ATOM 671 N N . GLY A 1 87 ? -15.570 8.249 -2.740 1.00 80.50 87 GLY A N 1
ATOM 672 C CA . GLY A 1 87 ? -16.790 8.598 -3.462 1.00 80.50 87 GLY A CA 1
ATOM 673 C C . GLY A 1 87 ? -17.968 7.647 -3.217 1.00 80.50 87 GLY A C 1
ATOM 674 O O . GLY A 1 87 ? -18.923 7.691 -3.983 1.00 80.50 87 GLY A O 1
ATOM 675 N N . GLY A 1 88 ? -17.903 6.732 -2.241 1.00 83.25 88 GLY A N 1
ATOM 676 C CA . GLY A 1 88 ? -18.996 5.807 -1.901 1.00 83.25 88 GLY A CA 1
ATOM 677 C C . GLY A 1 88 ? -19.172 4.600 -2.837 1.00 83.25 88 GLY A C 1
ATOM 678 O O . GLY A 1 88 ? -20.045 3.762 -2.612 1.00 83.25 88 GLY A O 1
ATOM 679 N N . HIS A 1 89 ? -18.320 4.437 -3.850 1.00 90.62 89 HIS A N 1
ATOM 680 C CA . HIS A 1 89 ? -18.397 3.354 -4.835 1.00 90.62 89 HIS A CA 1
ATOM 681 C C . HIS A 1 89 ? -17.715 2.071 -4.326 1.00 90.62 89 HIS A C 1
ATOM 683 O O . HIS A 1 89 ? -16.762 1.563 -4.922 1.00 90.62 89 HIS A O 1
ATOM 689 N N . ALA A 1 90 ? -18.212 1.519 -3.215 1.00 88.19 90 ALA A N 1
ATOM 690 C CA . ALA A 1 90 ? -17.580 0.405 -2.499 1.00 88.19 90 ALA A CA 1
ATOM 691 C C . ALA A 1 90 ? -17.325 -0.843 -3.371 1.00 88.19 90 ALA A C 1
ATOM 693 O O . ALA A 1 90 ? -16.276 -1.471 -3.257 1.00 88.19 90 ALA A O 1
ATOM 694 N N . ALA A 1 91 ? -18.246 -1.190 -4.276 1.00 94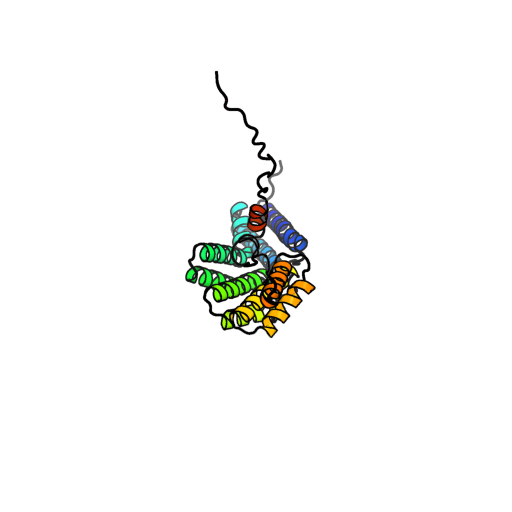.56 91 ALA A N 1
ATOM 695 C CA . ALA A 1 91 ? -18.077 -2.343 -5.165 1.00 94.56 91 ALA A CA 1
ATOM 696 C C . ALA A 1 91 ? -16.939 -2.151 -6.185 1.00 94.56 91 ALA A C 1
ATOM 698 O O . ALA A 1 91 ? -16.229 -3.102 -6.513 1.00 94.56 91 ALA A O 1
ATOM 699 N N . LEU A 1 92 ? -16.746 -0.926 -6.687 1.00 95.50 92 LEU A N 1
ATOM 700 C CA . LEU A 1 92 ? -15.650 -0.616 -7.607 1.00 95.50 92 LEU A CA 1
ATOM 701 C C . LEU A 1 92 ? -14.310 -0.570 -6.865 1.00 95.50 92 LEU A C 1
ATOM 703 O O . LEU A 1 92 ? -13.320 -1.086 -7.380 1.00 95.50 92 LEU A O 1
ATOM 707 N N . ALA A 1 93 ? -14.292 -0.037 -5.641 1.00 92.88 93 ALA A N 1
ATOM 708 C CA . ALA A 1 93 ? -13.113 -0.055 -4.778 1.00 92.88 93 ALA A CA 1
ATOM 709 C C . ALA A 1 93 ? -12.626 -1.484 -4.501 1.00 92.88 93 ALA A C 1
ATOM 711 O O . ALA A 1 93 ? -11.447 -1.789 -4.670 1.00 92.88 93 ALA A O 1
ATOM 712 N N . GLU A 1 94 ? -13.548 -2.391 -4.167 1.00 94.94 94 GLU A N 1
ATOM 713 C CA . GLU A 1 94 ? -13.238 -3.807 -3.961 1.00 94.94 94 GLU A CA 1
ATOM 714 C C . GLU A 1 94 ? -12.598 -4.441 -5.204 1.00 94.94 94 GLU A C 1
ATOM 716 O O . GLU A 1 94 ? -11.593 -5.147 -5.096 1.00 94.94 94 GLU A O 1
ATOM 721 N N . ARG A 1 95 ? -13.137 -4.154 -6.398 1.00 97.25 95 ARG A N 1
ATOM 722 C CA . ARG A 1 95 ? -12.556 -4.629 -7.663 1.00 97.25 95 ARG A CA 1
ATOM 723 C C . ARG A 1 95 ? -11.150 -4.076 -7.881 1.00 97.25 95 ARG A C 1
ATOM 725 O O . ARG A 1 95 ? -10.271 -4.838 -8.272 1.00 97.25 95 ARG A O 1
ATOM 732 N N . ALA A 1 96 ? -10.926 -2.792 -7.614 1.00 96.31 96 ALA A N 1
ATOM 733 C CA . ALA A 1 96 ? -9.617 -2.162 -7.770 1.00 96.31 96 ALA A CA 1
ATOM 734 C C . ALA A 1 96 ? -8.566 -2.781 -6.830 1.00 96.31 96 ALA A C 1
ATOM 736 O O . ALA A 1 96 ? -7.499 -3.185 -7.294 1.00 96.31 96 ALA A O 1
ATOM 737 N N . TYR A 1 97 ? -8.889 -2.973 -5.545 1.00 95.44 97 TYR A N 1
ATOM 738 C CA . TYR A 1 97 ? -7.997 -3.666 -4.606 1.00 95.44 97 TYR A CA 1
ATOM 739 C C . TYR A 1 97 ? -7.761 -5.129 -5.004 1.00 95.44 97 TYR A C 1
ATOM 741 O O . TYR A 1 97 ? -6.631 -5.616 -4.957 1.00 95.44 97 TYR A O 1
ATOM 749 N N . GLY A 1 98 ? -8.802 -5.829 -5.466 1.00 96.12 98 GLY A N 1
ATOM 750 C CA . GLY A 1 98 ? -8.680 -7.194 -5.976 1.00 96.12 98 GLY A CA 1
ATOM 751 C C . GLY A 1 98 ? -7.759 -7.293 -7.196 1.00 96.12 98 GLY A C 1
ATOM 752 O O . GLY A 1 98 ? -6.953 -8.220 -7.288 1.00 96.12 98 GLY A O 1
ATOM 753 N N . LEU A 1 99 ? -7.826 -6.326 -8.116 1.00 96.88 99 LEU A N 1
ATOM 754 C CA . LEU A 1 99 ? -6.903 -6.235 -9.249 1.00 96.88 99 LEU A CA 1
ATOM 755 C C . LEU A 1 99 ? -5.475 -5.931 -8.788 1.00 96.88 99 LEU A C 1
ATOM 757 O O . LEU A 1 99 ? -4.551 -6.588 -9.264 1.00 96.88 99 LEU A O 1
ATOM 761 N N . ALA A 1 100 ? -5.286 -5.021 -7.828 1.00 95.44 100 ALA A N 1
ATOM 762 C CA . ALA A 1 100 ? -3.967 -4.720 -7.266 1.00 95.44 100 ALA A CA 1
ATOM 763 C C . ALA A 1 100 ? -3.288 -5.985 -6.711 1.00 95.44 100 ALA A C 1
ATOM 765 O O . ALA A 1 100 ? -2.119 -6.240 -6.992 1.00 95.44 100 ALA A O 1
ATOM 766 N N . LEU A 1 101 ? -4.047 -6.834 -6.009 1.00 93.88 101 LEU A N 1
ATOM 767 C CA . LEU A 1 101 ? -3.559 -8.110 -5.474 1.00 93.88 101 LEU A CA 1
ATOM 768 C C . LEU A 1 101 ? -3.249 -9.160 -6.557 1.00 93.88 101 LEU A C 1
ATOM 770 O O . LEU A 1 101 ? -2.385 -10.014 -6.349 1.00 93.88 101 LEU A O 1
ATOM 774 N N . ARG A 1 102 ? -3.929 -9.109 -7.710 1.00 95.38 102 ARG A N 1
ATOM 775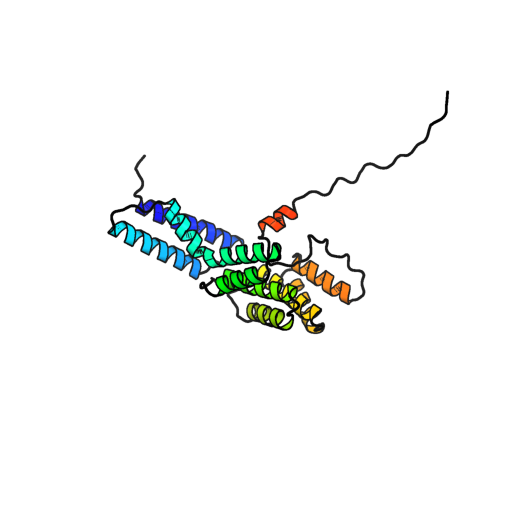 C CA . ARG A 1 102 ? -3.743 -10.050 -8.832 1.00 95.38 102 ARG A CA 1
ATOM 776 C C . ARG A 1 102 ? -2.613 -9.653 -9.775 1.00 95.38 102 ARG A C 1
ATOM 778 O O . ARG A 1 102 ? -1.964 -10.537 -10.328 1.00 95.38 102 ARG A O 1
ATOM 785 N N . LEU A 1 103 ? -2.329 -8.360 -9.932 1.00 92.44 103 LEU A N 1
ATOM 786 C CA . LEU A 1 103 ? -1.273 -7.858 -10.819 1.00 92.44 103 LEU A CA 1
ATOM 787 C C . LEU A 1 103 ? 0.125 -7.955 -10.199 1.00 92.44 103 LEU A C 1
ATOM 789 O O . LEU A 1 103 ? 0.939 -7.045 -10.340 1.00 92.44 103 LEU A O 1
ATOM 793 N N . TRP A 1 104 ? 0.414 -9.073 -9.531 1.00 86.81 104 TRP A N 1
ATOM 794 C CA . TRP A 1 104 ? 1.717 -9.378 -8.941 1.00 86.81 104 TRP A CA 1
ATOM 795 C C . TRP A 1 104 ? 2.333 -8.183 -8.195 1.00 86.81 104 TRP A C 1
ATOM 797 O O . TRP A 1 104 ? 3.349 -7.632 -8.633 1.00 86.81 104 TRP A O 1
ATOM 807 N N . PRO A 1 105 ? 1.704 -7.751 -7.096 1.00 88.69 105 PRO A N 1
ATOM 808 C CA . PRO A 1 105 ? 2.206 -6.632 -6.321 1.00 88.69 105 PRO A CA 1
ATOM 809 C C . PRO A 1 105 ? 3.551 -6.970 -5.671 1.00 88.69 105 PRO A C 1
ATOM 811 O O . PRO A 1 105 ? 3.835 -8.133 -5.350 1.00 88.69 105 PRO A O 1
ATOM 814 N N . ASP A 1 106 ? 4.361 -5.938 -5.438 1.00 84.31 106 ASP A N 1
ATOM 815 C CA . ASP A 1 106 ? 5.439 -6.013 -4.459 1.00 84.31 106 ASP A CA 1
ATOM 816 C C . ASP A 1 106 ? 4.859 -6.149 -3.041 1.00 84.31 106 ASP A C 1
ATOM 818 O O . ASP A 1 106 ? 3.652 -6.054 -2.814 1.00 84.31 106 ASP A O 1
ATOM 822 N N . ASN A 1 107 ? 5.724 -6.407 -2.066 1.00 80.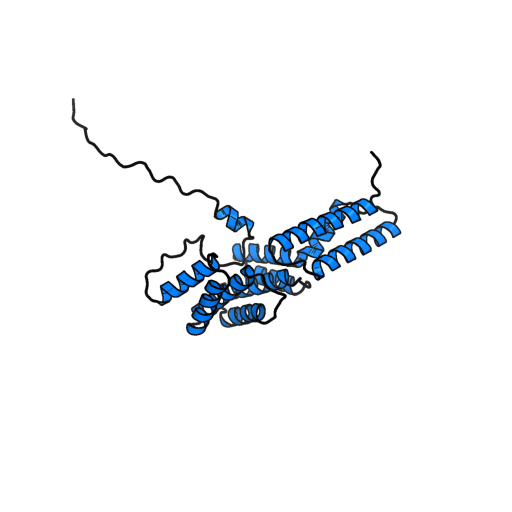94 107 ASN A N 1
ATOM 823 C CA . ASN A 1 107 ? 5.319 -6.610 -0.677 1.00 80.94 107 ASN A CA 1
ATOM 824 C C . ASN A 1 107 ? 4.495 -5.437 -0.123 1.00 80.94 107 ASN A C 1
ATOM 826 O O . ASN A 1 107 ? 3.444 -5.645 0.484 1.00 80.94 107 ASN A O 1
ATOM 830 N N . ILE A 1 108 ? 4.935 -4.209 -0.410 1.00 80.56 108 ILE A N 1
ATOM 831 C CA . ILE A 1 108 ? 4.273 -2.976 0.026 1.00 80.56 108 ILE A CA 1
ATOM 832 C C . ILE A 1 108 ? 2.907 -2.839 -0.650 1.00 80.56 108 ILE A C 1
ATOM 834 O O . ILE A 1 108 ? 1.902 -2.672 0.034 1.00 80.56 108 ILE A O 1
ATOM 838 N N . GLY A 1 109 ? 2.834 -2.965 -1.979 1.00 85.44 109 GLY A N 1
ATOM 839 C CA . GLY A 1 109 ? 1.575 -2.884 -2.719 1.00 85.44 109 GLY A CA 1
ATOM 840 C C . GLY A 1 109 ? 0.569 -3.945 -2.276 1.00 85.44 109 GLY A C 1
ATOM 841 O O . GLY A 1 109 ? -0.619 -3.653 -2.146 1.00 85.44 109 GLY A O 1
ATOM 842 N N . ARG A 1 110 ? 1.045 -5.155 -1.960 1.00 87.75 110 ARG A N 1
ATOM 843 C CA . ARG A 1 110 ? 0.209 -6.250 -1.461 1.00 87.75 110 ARG A CA 1
ATOM 844 C C . ARG A 1 110 ? -0.346 -5.939 -0.074 1.00 87.75 110 ARG A C 1
ATOM 846 O O . ARG A 1 110 ? -1.543 -6.113 0.140 1.00 87.75 110 ARG A O 1
ATOM 853 N N . CYS A 1 111 ? 0.505 -5.452 0.830 1.00 86.81 111 CYS A N 1
ATOM 854 C CA . CYS A 1 111 ? 0.105 -5.000 2.160 1.00 86.81 111 CYS A CA 1
ATOM 855 C C . CYS A 1 111 ? -0.955 -3.897 2.069 1.00 86.81 111 CYS A C 1
ATOM 857 O O . CYS A 1 111 ? -2.018 -4.019 2.671 1.00 86.81 111 CYS A O 1
ATOM 859 N N . LEU A 1 112 ? -0.697 -2.843 1.288 1.00 87.00 112 LEU A N 1
ATOM 860 C CA . LEU A 1 112 ? -1.618 -1.715 1.136 1.00 87.00 112 LEU A CA 1
ATOM 861 C C . LEU A 1 112 ? -2.969 -2.154 0.557 1.00 87.00 112 LEU A C 1
ATOM 863 O O . LEU A 1 112 ? -4.013 -1.793 1.096 1.00 87.00 112 LEU A O 1
ATOM 867 N N . ALA A 1 113 ? -2.965 -2.972 -0.498 1.00 91.75 113 ALA A N 1
ATOM 868 C CA . ALA A 1 113 ? -4.195 -3.460 -1.114 1.00 91.75 113 ALA A CA 1
ATOM 869 C C . ALA A 1 113 ? -5.016 -4.344 -0.162 1.00 91.75 113 ALA A C 1
ATOM 871 O O . ALA A 1 113 ? -6.230 -4.169 -0.056 1.00 91.75 113 ALA A O 1
ATOM 872 N N . ALA A 1 114 ? -4.369 -5.267 0.555 1.00 92.31 114 ALA A N 1
ATOM 873 C CA . ALA A 1 114 ? -5.044 -6.144 1.507 1.00 92.31 114 ALA A CA 1
ATOM 874 C C . ALA A 1 114 ? -5.569 -5.373 2.729 1.00 92.31 114 ALA A C 1
ATOM 876 O O . ALA A 1 114 ? -6.719 -5.560 3.122 1.00 92.31 114 ALA A O 1
ATOM 877 N N . MET A 1 115 ? -4.775 -4.455 3.287 1.00 89.69 115 MET A N 1
ATOM 878 C CA . MET A 1 115 ? -5.197 -3.613 4.407 1.00 89.69 115 MET A CA 1
ATOM 879 C C . MET A 1 115 ? -6.409 -2.754 4.031 1.00 89.69 115 MET A C 1
ATOM 881 O O . MET A 1 115 ? -7.398 -2.739 4.765 1.00 89.69 115 MET A O 1
ATOM 885 N N . ASN A 1 116 ? -6.383 -2.105 2.863 1.00 90.06 116 ASN A N 1
ATOM 886 C CA . ASN A 1 116 ? -7.495 -1.268 2.412 1.00 90.06 116 ASN A CA 1
ATOM 887 C C . ASN A 1 116 ? -8.746 -2.094 2.092 1.00 90.06 116 ASN A C 1
ATOM 889 O O . ASN A 1 116 ? -9.861 -1.660 2.384 1.00 90.06 116 ASN A O 1
ATOM 893 N N . LEU A 1 117 ? -8.584 -3.317 1.579 1.00 93.69 117 LEU A N 1
ATOM 894 C CA . LEU A 1 117 ? -9.692 -4.257 1.431 1.00 93.69 117 LEU A CA 1
ATOM 895 C C . LEU A 1 117 ? -10.293 -4.646 2.795 1.00 93.69 117 LEU A C 1
ATOM 897 O O . LEU A 1 117 ? -11.515 -4.658 2.939 1.00 93.69 117 LEU A O 1
ATOM 901 N N . GLY A 1 118 ? -9.463 -4.903 3.810 1.00 91.50 118 GLY A N 1
ATOM 902 C CA . GLY A 1 118 ? -9.918 -5.158 5.182 1.00 91.50 118 GLY A CA 1
ATOM 903 C C . GLY A 1 118 ? -10.694 -3.974 5.770 1.00 91.50 118 GLY A C 1
ATOM 904 O O . GLY A 1 118 ? -11.773 -4.143 6.336 1.00 91.50 118 GLY A O 1
ATOM 905 N N . VAL A 1 119 ? -10.211 -2.750 5.552 1.00 88.50 119 VAL A N 1
ATOM 906 C CA . VAL A 1 119 ? -10.903 -1.515 5.955 1.00 88.50 119 VAL A CA 1
ATOM 907 C C . VAL A 1 119 ? -12.230 -1.337 5.217 1.00 88.50 119 VAL A C 1
ATOM 909 O O . VAL A 1 119 ? -13.236 -0.962 5.824 1.00 88.50 119 VAL A O 1
ATOM 912 N N . LEU A 1 120 ? -12.281 -1.662 3.927 1.00 88.62 120 LEU A N 1
ATOM 913 C CA . LEU A 1 120 ? -13.523 -1.649 3.162 1.00 88.62 120 LEU A CA 1
ATOM 914 C C . LEU A 1 120 ? -14.545 -2.645 3.738 1.00 88.62 120 LEU A C 1
ATOM 916 O O . LEU A 1 120 ? -15.717 -2.295 3.894 1.00 88.62 120 LEU A O 1
ATOM 920 N N . ARG A 1 121 ? -14.109 -3.847 4.144 1.00 92.00 121 ARG A N 1
ATOM 921 C CA . ARG A 1 121 ? -14.961 -4.830 4.839 1.00 92.00 121 ARG A CA 1
ATOM 922 C C . ARG A 1 121 ? -15.477 -4.318 6.187 1.00 92.00 121 ARG A C 1
ATOM 924 O O . ARG A 1 121 ? -16.653 -4.526 6.493 1.00 92.00 121 ARG A O 1
ATOM 931 N N . LEU A 1 122 ? -14.669 -3.565 6.942 1.00 83.31 122 LEU A N 1
ATOM 932 C CA . LEU A 1 122 ? -15.125 -2.898 8.173 1.00 83.31 122 LEU A CA 1
ATOM 933 C C . LEU A 1 122 ? -16.249 -1.901 7.917 1.00 83.31 122 LEU A C 1
ATOM 935 O O . LEU A 1 122 ? -17.223 -1.868 8.673 1.00 83.31 122 LEU A O 1
ATOM 939 N N . ARG A 1 123 ? -16.129 -1.092 6.859 1.00 84.50 123 ARG A N 1
ATOM 940 C CA . ARG A 1 123 ? -17.175 -0.135 6.466 1.00 84.50 123 ARG A CA 1
ATOM 941 C C . ARG A 1 123 ? -18.464 -0.853 6.059 1.00 84.50 123 ARG A C 1
ATOM 943 O O . ARG A 1 123 ? -19.549 -0.385 6.383 1.00 84.50 123 ARG A O 1
ATOM 950 N N . GLN A 1 124 ? -18.345 -2.028 5.441 1.00 86.31 124 GLN A N 1
ATOM 951 C CA . GLN A 1 124 ? -19.468 -2.896 5.072 1.00 86.31 124 GLN A CA 1
ATOM 952 C C . GLN A 1 124 ? -20.056 -3.702 6.247 1.00 86.31 124 GLN A C 1
ATOM 954 O O . GLN A 1 124 ? -20.965 -4.497 6.028 1.00 86.31 124 GLN A O 1
ATOM 959 N N . LYS A 1 125 ? -19.551 -3.538 7.482 1.00 87.62 125 LYS A N 1
ATOM 960 C CA . LYS A 1 125 ? -19.923 -4.345 8.664 1.00 87.62 125 LYS A CA 1
ATOM 961 C C . LYS A 1 125 ? -19.670 -5.857 8.501 1.00 87.62 125 LYS A C 1
ATOM 963 O O . LYS A 1 125 ? -20.212 -6.656 9.258 1.00 87.62 125 LYS A O 1
ATOM 968 N N . ARG A 1 126 ? -18.809 -6.260 7.560 1.00 92.50 126 ARG A N 1
ATOM 969 C CA . ARG A 1 126 ? -18.357 -7.650 7.367 1.00 92.50 126 ARG A CA 1
ATOM 970 C C . ARG A 1 126 ? -17.134 -7.897 8.251 1.00 92.50 126 ARG A C 1
ATOM 972 O O . ARG A 1 126 ? -15.999 -7.893 7.781 1.00 92.50 126 ARG A O 1
ATOM 979 N N . LEU A 1 127 ? -17.373 -7.992 9.558 1.00 91.12 127 LEU A N 1
ATOM 980 C CA . LEU A 1 127 ? -16.326 -7.878 10.580 1.00 91.12 127 LEU A CA 1
ATOM 981 C C . LEU A 1 127 ? -15.371 -9.078 10.611 1.00 91.12 127 LEU A C 1
ATOM 983 O O . LEU A 1 127 ? -14.163 -8.877 10.708 1.00 91.12 127 LEU A O 1
ATOM 987 N N . ASP A 1 128 ? -15.889 -10.297 10.460 1.00 93.75 128 ASP A N 1
ATOM 988 C CA . ASP A 1 128 ? -15.065 -11.514 10.473 1.00 93.75 128 ASP A CA 1
ATOM 989 C C . ASP A 1 128 ? -14.115 -11.575 9.269 1.00 93.75 128 ASP A C 1
ATOM 991 O O . ASP A 1 128 ? -12.932 -11.900 9.401 1.00 93.75 128 ASP A O 1
ATOM 995 N N . GLU A 1 129 ? -14.606 -11.180 8.092 1.00 95.06 129 GLU A N 1
ATOM 996 C CA . GLU A 1 129 ? -13.782 -11.058 6.887 1.00 95.06 129 GLU A CA 1
ATOM 997 C C . GLU A 1 129 ? -12.718 -9.977 7.032 1.00 95.06 129 GLU A C 1
ATOM 999 O O . GLU A 1 129 ? -11.569 -10.196 6.652 1.00 95.06 129 GLU A O 1
ATOM 1004 N N . ALA A 1 130 ? -13.078 -8.821 7.597 1.00 91.88 130 ALA A N 1
ATOM 1005 C CA . ALA A 1 130 ? -12.112 -7.767 7.865 1.00 91.88 130 ALA A CA 1
ATOM 1006 C C . ALA A 1 130 ? -10.990 -8.262 8.785 1.00 91.88 130 ALA A C 1
ATOM 1008 O O . ALA A 1 130 ? -9.816 -8.066 8.471 1.00 91.88 130 ALA A O 1
ATOM 1009 N N . ALA A 1 131 ? -11.347 -8.935 9.883 1.00 95.19 131 ALA A N 1
ATOM 1010 C CA . ALA A 1 131 ? -10.379 -9.488 10.820 1.00 95.19 131 ALA A CA 1
ATOM 1011 C C . ALA A 1 131 ? -9.472 -10.521 10.139 1.00 95.19 131 ALA A C 1
ATOM 1013 O O . ALA A 1 131 ? -8.256 -10.411 10.247 1.00 95.19 131 ALA A O 1
ATOM 1014 N N . THR A 1 132 ? -10.038 -11.440 9.352 1.00 95.62 132 THR A N 1
ATOM 1015 C CA . THR A 1 132 ? -9.268 -12.476 8.643 1.00 95.62 132 THR A CA 1
ATOM 1016 C C . THR A 1 132 ? -8.277 -11.867 7.649 1.00 95.62 132 THR A C 1
ATOM 1018 O O . THR A 1 132 ? -7.112 -12.259 7.614 1.00 95.62 132 THR A O 1
ATOM 1021 N N . ILE A 1 133 ? -8.705 -10.876 6.858 1.00 93.44 133 ILE A N 1
ATOM 1022 C CA . ILE A 1 133 ? -7.826 -10.207 5.889 1.00 93.44 133 ILE A CA 1
ATOM 1023 C C . ILE A 1 133 ? -6.684 -9.477 6.610 1.00 93.44 133 ILE A C 1
ATOM 1025 O O . ILE A 1 133 ? -5.526 -9.619 6.223 1.00 93.44 133 ILE A O 1
ATOM 1029 N N . LEU A 1 134 ? -6.992 -8.721 7.668 1.00 91.62 134 LEU A N 1
ATOM 1030 C CA . LEU A 1 134 ? -6.000 -7.941 8.418 1.00 91.62 134 LEU A CA 1
ATOM 1031 C C . LEU A 1 134 ? -5.040 -8.831 9.222 1.00 91.62 134 LEU A C 1
ATOM 1033 O O . LEU A 1 134 ? -3.851 -8.532 9.298 1.00 91.62 134 LEU A O 1
ATOM 1037 N N . GLN A 1 135 ? -5.517 -9.948 9.772 1.00 93.69 135 GLN A N 1
ATOM 1038 C CA . GLN A 1 135 ? -4.653 -10.969 10.369 1.00 93.69 135 GLN A CA 1
ATOM 1039 C C . GLN A 1 135 ? -3.714 -11.567 9.328 1.00 93.69 135 GLN A C 1
ATOM 1041 O O . GLN A 1 135 ? -2.514 -11.630 9.575 1.00 93.69 135 GLN A O 1
ATOM 1046 N N . GLY A 1 136 ? -4.226 -11.907 8.142 1.00 91.44 136 GLY A N 1
ATOM 1047 C CA . GLY A 1 136 ? -3.411 -12.427 7.047 1.00 91.44 136 GLY A CA 1
ATOM 1048 C C . GLY A 1 136 ? -2.268 -11.486 6.655 1.00 91.44 136 GLY A C 1
ATOM 1049 O O . GLY A 1 136 ? -1.158 -11.948 6.405 1.00 91.44 136 GLY A O 1
ATOM 1050 N N . VAL A 1 137 ? -2.492 -10.166 6.671 1.00 88.88 137 VAL A N 1
ATOM 1051 C CA . VAL A 1 137 ? -1.427 -9.172 6.424 1.00 88.88 137 VAL A CA 1
ATOM 1052 C C . VAL A 1 137 ? -0.314 -9.250 7.477 1.00 88.88 137 VAL A C 1
ATOM 1054 O O . VAL A 1 137 ? 0.864 -9.164 7.132 1.00 88.88 137 VAL A O 1
ATOM 1057 N N . LEU A 1 138 ? -0.672 -9.435 8.750 1.00 89.12 138 LEU A N 1
ATOM 1058 C CA . LEU A 1 138 ? 0.281 -9.519 9.863 1.00 89.12 138 LEU A CA 1
ATOM 1059 C C . LEU A 1 138 ? 0.990 -10.881 9.941 1.00 89.12 138 LEU A C 1
ATOM 1061 O O . LEU A 1 138 ? 2.155 -10.947 10.327 1.00 89.12 138 LEU A O 1
ATOM 1065 N N . GLU A 1 139 ? 0.299 -11.965 9.586 1.00 85.69 139 GLU A N 1
ATOM 1066 C CA . GLU A 1 139 ? 0.817 -13.337 9.637 1.00 85.69 139 GLU A CA 1
ATOM 1067 C C . GLU A 1 139 ? 1.763 -13.649 8.483 1.00 85.69 139 GLU A C 1
ATOM 1069 O O . GLU A 1 139 ? 2.761 -14.342 8.674 1.00 85.69 139 GLU A O 1
ATOM 1074 N N . GLN A 1 140 ? 1.487 -13.127 7.285 1.00 69.31 140 GLN A N 1
ATOM 1075 C CA . GLN A 1 140 ? 2.239 -13.496 6.088 1.00 69.31 140 GLN A CA 1
ATOM 1076 C C . GLN A 1 140 ? 3.672 -12.955 6.028 1.00 69.31 140 GLN A C 1
ATOM 1078 O O . GLN A 1 140 ? 4.284 -13.097 4.972 1.00 69.31 140 GLN A O 1
ATOM 1083 N N . GLN A 1 141 ? 4.225 -12.380 7.113 1.00 57.69 141 GLN A N 1
ATOM 1084 C CA . GLN A 1 141 ? 5.601 -11.852 7.170 1.00 57.69 141 GLN A CA 1
ATOM 1085 C C . GLN A 1 141 ? 5.963 -11.196 5.830 1.00 57.69 141 GLN A C 1
ATOM 1087 O O . GLN A 1 141 ? 6.909 -11.625 5.170 1.00 57.69 141 GLN A O 1
ATOM 1092 N N . MET A 1 142 ? 5.108 -10.276 5.354 1.00 58.31 142 MET A N 1
ATOM 1093 C CA . MET A 1 142 ? 5.067 -9.782 3.968 1.00 58.31 142 MET A CA 1
ATOM 1094 C C . MET A 1 142 ? 6.298 -8.924 3.615 1.00 58.31 142 MET A C 1
ATOM 1096 O O . MET A 1 142 ? 6.179 -7.805 3.136 1.00 58.31 142 MET A O 1
ATOM 1100 N N . GLY A 1 143 ? 7.510 -9.414 3.867 1.00 56.75 143 GLY A N 1
ATOM 1101 C CA . GLY A 1 143 ? 8.661 -8.591 4.204 1.00 56.75 143 GLY A CA 1
ATOM 1102 C C . GLY A 1 143 ? 8.538 -7.990 5.607 1.00 56.75 143 GLY A C 1
ATOM 1103 O O . GLY A 1 143 ? 7.497 -8.063 6.261 1.00 56.75 143 GLY A O 1
ATOM 1104 N N . ARG A 1 144 ? 9.628 -7.376 6.073 1.00 65.56 144 ARG A N 1
ATOM 1105 C CA . ARG A 1 144 ? 9.630 -6.561 7.290 1.00 65.56 144 ARG A CA 1
ATOM 1106 C C . ARG A 1 144 ? 8.732 -5.348 7.017 1.00 65.56 144 ARG A C 1
ATOM 1108 O O . ARG A 1 144 ? 9.177 -4.386 6.397 1.00 65.56 144 ARG A O 1
ATOM 1115 N N . LEU A 1 145 ? 7.451 -5.444 7.383 1.00 72.81 145 LEU A N 1
ATOM 1116 C CA . LEU A 1 145 ? 6.536 -4.304 7.390 1.00 72.81 145 LEU A CA 1
ATOM 1117 C C . LEU A 1 145 ? 7.229 -3.169 8.141 1.00 72.81 145 LEU A C 1
ATOM 1119 O O . LEU A 1 145 ? 7.841 -3.400 9.186 1.00 72.81 145 LEU A O 1
ATOM 1123 N N . SER A 1 146 ? 7.166 -1.949 7.611 1.00 79.31 146 SER A N 1
ATOM 1124 C CA . SER A 1 146 ? 7.602 -0.815 8.419 1.00 79.31 146 SER A CA 1
ATOM 1125 C C . SER A 1 146 ? 6.681 -0.706 9.638 1.00 79.31 146 SER A C 1
ATOM 1127 O O . SER A 1 146 ? 5.488 -1.014 9.545 1.00 79.31 146 SER A O 1
ATOM 1129 N N . GLU A 1 147 ? 7.223 -0.252 10.770 1.00 83.44 147 GLU A N 1
ATOM 1130 C CA . GLU A 1 147 ? 6.488 -0.090 12.040 1.00 83.44 147 GLU A CA 1
ATOM 1131 C C . GLU A 1 147 ? 5.166 0.654 11.831 1.00 83.44 147 GLU A C 1
ATOM 1133 O O . GLU A 1 147 ? 4.135 0.310 12.401 1.00 83.44 147 GLU A O 1
ATOM 1138 N N . ARG A 1 148 ? 5.176 1.624 10.914 1.00 83.31 148 ARG A N 1
ATOM 1139 C CA . ARG A 1 148 ? 4.001 2.369 10.486 1.00 83.31 148 ARG A CA 1
ATOM 1140 C C . ARG A 1 148 ? 2.907 1.489 9.870 1.00 83.31 148 ARG A C 1
ATOM 1142 O O . ARG A 1 148 ? 1.744 1.638 10.241 1.00 83.31 148 ARG A O 1
ATOM 1149 N N . HIS A 1 149 ? 3.239 0.643 8.894 1.00 83.75 149 HIS A N 1
ATOM 1150 C CA . HIS A 1 149 ? 2.250 -0.206 8.219 1.00 83.75 149 HIS A CA 1
ATOM 1151 C C . HIS A 1 149 ? 1.709 -1.278 9.161 1.00 83.75 149 HIS A C 1
ATOM 1153 O O . HIS A 1 149 ? 0.509 -1.550 9.166 1.00 83.75 149 HIS A O 1
ATOM 1159 N N . GLU A 1 150 ? 2.578 -1.848 9.995 1.00 87.31 150 GLU A N 1
ATOM 1160 C CA . GLU A 1 150 ? 2.156 -2.814 11.001 1.00 87.31 150 GLU A CA 1
ATOM 1161 C C . GLU A 1 150 ? 1.243 -2.159 12.050 1.00 87.31 150 GLU A C 1
ATOM 1163 O O . GLU A 1 150 ? 0.166 -2.690 12.324 1.00 87.31 150 GLU A O 1
ATOM 1168 N N . ALA A 1 151 ? 1.592 -0.977 12.568 1.00 89.00 151 ALA A N 1
ATOM 1169 C CA . ALA A 1 151 ? 0.745 -0.224 13.495 1.00 89.00 151 ALA A CA 1
ATOM 1170 C C . ALA A 1 151 ? -0.628 0.104 12.882 1.00 89.00 151 ALA A C 1
ATOM 1172 O O . ALA A 1 151 ? -1.655 -0.072 13.537 1.00 89.00 151 ALA A O 1
ATOM 1173 N N . ALA A 1 152 ? -0.668 0.513 11.610 1.00 87.25 152 ALA A N 1
ATOM 1174 C CA . ALA A 1 152 ? -1.917 0.766 10.894 1.00 87.25 152 ALA A CA 1
ATOM 1175 C C . ALA A 1 152 ? -2.791 -0.495 10.786 1.00 87.25 152 ALA A C 1
ATOM 1177 O O . ALA A 1 152 ? -3.989 -0.465 11.078 1.00 87.25 152 ALA A O 1
ATOM 1178 N N . CYS A 1 153 ? -2.188 -1.621 10.401 1.00 89.75 153 CYS A N 1
ATOM 1179 C CA . CYS A 1 153 ? -2.896 -2.885 10.241 1.00 89.75 153 CYS A CA 1
ATOM 1180 C C . CYS A 1 153 ? -3.419 -3.419 11.582 1.00 89.75 153 CYS A C 1
ATOM 1182 O O . CYS A 1 153 ? -4.588 -3.800 11.676 1.00 89.75 153 CYS A O 1
ATOM 1184 N N . ARG A 1 154 ? -2.596 -3.379 12.640 1.00 93.31 154 ARG A N 1
ATOM 1185 C CA . ARG A 1 154 ? -2.999 -3.753 14.005 1.00 93.31 154 ARG A CA 1
ATOM 1186 C C . ARG A 1 154 ? -4.112 -2.862 14.538 1.00 93.31 154 ARG A C 1
ATOM 1188 O O . ARG A 1 154 ? -5.062 -3.371 15.123 1.00 93.31 154 ARG A O 1
ATOM 1195 N N . TYR A 1 155 ? -4.052 -1.555 14.283 1.00 92.94 155 TYR A N 1
ATOM 1196 C CA . TYR A 1 155 ? -5.118 -0.635 14.669 1.00 92.94 155 TYR A CA 1
ATOM 1197 C C . TYR A 1 155 ? -6.450 -1.021 14.015 1.00 92.94 155 TYR A C 1
ATOM 1199 O O . TYR A 1 155 ? -7.456 -1.193 14.705 1.00 92.94 155 TYR A O 1
ATOM 1207 N N . ASN A 1 156 ? -6.452 -1.228 12.695 1.00 89.06 156 ASN A N 1
ATOM 1208 C CA . ASN A 1 156 ? -7.649 -1.637 11.961 1.00 89.06 156 ASN A CA 1
ATOM 1209 C C . ASN A 1 156 ? -8.176 -3.001 12.436 1.00 89.06 156 ASN A C 1
ATOM 1211 O O . ASN A 1 156 ? -9.388 -3.190 12.534 1.00 89.06 156 ASN A O 1
ATOM 1215 N N . LEU A 1 157 ? -7.286 -3.937 12.780 1.00 94.06 157 LEU A N 1
ATOM 1216 C CA . LEU A 1 157 ? -7.666 -5.233 13.340 1.00 94.06 157 LEU A CA 1
ATOM 1217 C C . LEU A 1 157 ? -8.293 -5.082 14.736 1.00 94.06 157 LEU A C 1
ATOM 1219 O O . LEU A 1 157 ? -9.317 -5.700 15.023 1.00 94.06 157 LEU A O 1
ATOM 1223 N N . GLY A 1 158 ? -7.743 -4.203 15.576 1.00 93.94 158 GLY A N 1
ATOM 1224 C CA . GLY A 1 158 ? -8.335 -3.835 16.861 1.00 93.94 158 GLY A CA 1
ATOM 1225 C C . GLY A 1 158 ? -9.744 -3.260 16.702 1.00 93.94 158 GLY A C 1
ATOM 1226 O O . GLY A 1 158 ? -10.666 -3.685 17.398 1.00 93.94 158 GLY A O 1
ATOM 1227 N N . VAL A 1 159 ? -9.951 -2.373 15.721 1.00 89.31 159 VAL A N 1
ATOM 1228 C CA . VAL A 1 159 ? -11.281 -1.840 15.371 1.00 89.31 159 VAL A CA 1
ATOM 1229 C C . VAL A 1 159 ? -12.225 -2.948 14.893 1.00 89.31 159 VAL A C 1
ATOM 1231 O O . VAL A 1 159 ? -13.400 -2.945 15.269 1.00 89.31 159 VAL A O 1
ATOM 1234 N N . ALA A 1 160 ? -11.736 -3.907 14.100 1.00 88.56 160 ALA A N 1
ATOM 1235 C CA . ALA A 1 160 ? -12.513 -5.067 13.661 1.00 88.56 160 ALA A CA 1
ATOM 1236 C C . ALA A 1 160 ? -13.033 -5.875 14.849 1.00 88.56 160 ALA A C 1
ATOM 1238 O O . ALA A 1 160 ? -14.239 -6.098 14.972 1.00 88.56 160 ALA A O 1
ATOM 1239 N N . TYR A 1 161 ? -12.132 -6.240 15.761 1.00 93.75 161 TYR A N 1
ATOM 1240 C CA . TYR A 1 161 ? -12.477 -6.983 16.963 1.00 93.75 161 TYR A CA 1
ATOM 1241 C C . TYR A 1 161 ? -13.407 -6.210 17.887 1.00 93.75 161 TYR A C 1
ATOM 1243 O O . TYR A 1 161 ? -14.365 -6.787 18.396 1.00 93.75 161 TYR A O 1
ATOM 1251 N N . GLN A 1 162 ? -13.177 -4.907 18.060 1.00 87.38 162 GLN A N 1
ATOM 1252 C CA . GLN A 1 162 ? -14.026 -4.065 18.894 1.00 87.38 162 GLN A CA 1
ATOM 1253 C C . GLN A 1 162 ? -15.461 -4.040 18.362 1.00 87.38 162 GLN A C 1
ATOM 1255 O O . GLN A 1 162 ? -16.402 -4.264 19.120 1.00 87.38 162 GLN A O 1
ATOM 1260 N N . LYS A 1 163 ? -15.641 -3.822 17.052 1.00 86.00 163 LYS A N 1
ATOM 1261 C CA . LYS A 1 163 ? -16.970 -3.833 16.422 1.00 86.00 163 LYS A CA 1
ATOM 1262 C C . LYS A 1 163 ? -17.634 -5.210 16.471 1.00 86.00 163 LYS A C 1
ATOM 1264 O O . LYS A 1 163 ? -18.857 -5.277 16.468 1.00 86.00 163 LYS A O 1
ATOM 1269 N N . ALA A 1 164 ? -16.844 -6.284 16.509 1.00 88.81 164 ALA A N 1
ATOM 1270 C CA . ALA A 1 164 ? -17.329 -7.661 16.594 1.00 88.81 164 ALA A CA 1
ATOM 1271 C C . ALA A 1 164 ? -17.626 -8.113 18.038 1.00 88.81 164 ALA A C 1
ATOM 1273 O O . ALA A 1 164 ? -17.951 -9.277 18.253 1.00 88.81 164 ALA A O 1
ATOM 1274 N N . GLY A 1 165 ? -17.467 -7.235 19.038 1.00 89.38 165 GLY A N 1
ATOM 1275 C CA . GLY A 1 165 ? -17.636 -7.575 20.456 1.00 89.38 165 GLY A CA 1
ATOM 1276 C C . GLY A 1 165 ? -16.498 -8.421 21.044 1.00 89.38 165 GLY A C 1
ATOM 1277 O O . GLY A 1 165 ? -16.577 -8.866 22.185 1.00 89.38 165 GLY A O 1
ATOM 1278 N N . GLN A 1 166 ? -15.410 -8.638 20.299 1.00 93.94 166 GLN A N 1
ATOM 1279 C CA . GLN A 1 166 ? -14.244 -9.410 20.737 1.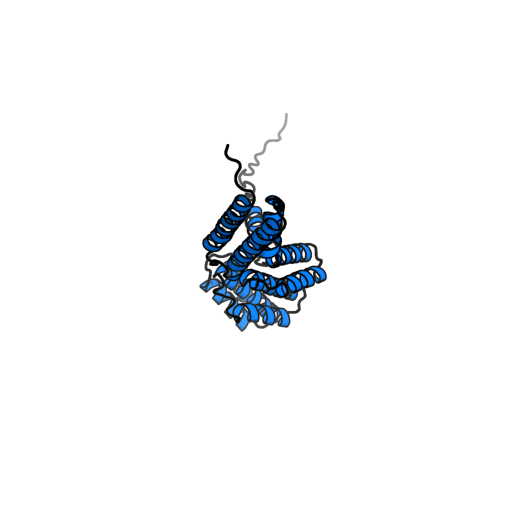00 93.94 166 GLN A CA 1
ATOM 1280 C C . GLN A 1 166 ? -13.272 -8.520 21.528 1.00 93.94 166 GLN A C 1
ATOM 1282 O O . GLN A 1 166 ? -12.134 -8.282 21.119 1.00 93.94 166 GLN A O 1
ATOM 1287 N N . GLU A 1 167 ? -13.723 -8.005 22.673 1.00 91.00 167 GLU A N 1
ATOM 1288 C CA . GLU A 1 167 ? -13.031 -6.936 23.407 1.00 91.00 167 GLU A CA 1
ATOM 1289 C C . GLU A 1 167 ? -11.586 -7.255 23.791 1.00 91.00 167 GLU A C 1
ATOM 1291 O O . GLU A 1 167 ? -10.704 -6.421 23.596 1.00 91.00 167 GLU A O 1
ATOM 1296 N N . LEU A 1 168 ? -11.320 -8.452 24.321 1.00 94.81 168 LEU A N 1
ATOM 1297 C CA . LEU A 1 168 ? -9.971 -8.823 24.762 1.00 94.81 168 LEU A CA 1
ATOM 1298 C C . LEU A 1 168 ? -8.970 -8.790 23.601 1.00 94.81 168 LEU A C 1
ATOM 1300 O O . LEU A 1 168 ? -7.849 -8.309 23.763 1.00 94.81 168 LEU A O 1
ATOM 1304 N N . LYS A 1 169 ? -9.390 -9.236 22.410 1.00 95.12 169 LYS A N 1
ATOM 1305 C CA . LYS A 1 169 ? -8.554 -9.183 21.204 1.00 95.12 169 LYS A CA 1
ATOM 1306 C C . LYS A 1 169 ? -8.362 -7.750 20.715 1.00 95.12 169 LYS A C 1
ATOM 1308 O O . LYS A 1 169 ? -7.263 -7.395 20.302 1.00 95.12 169 LYS A O 1
ATOM 1313 N N . ALA A 1 170 ? -9.400 -6.918 20.800 1.00 92.75 170 ALA A N 1
ATOM 1314 C CA . ALA A 1 170 ? -9.297 -5.504 20.455 1.00 92.75 170 ALA A CA 1
ATOM 1315 C C . ALA A 1 170 ? -8.276 -4.780 21.342 1.00 92.75 170 ALA A C 1
ATOM 1317 O O . ALA A 1 170 ? -7.392 -4.096 20.834 1.00 92.75 170 ALA A O 1
ATOM 1318 N N . VAL A 1 171 ? -8.359 -4.982 22.663 1.00 96.31 171 VAL A N 1
ATOM 1319 C CA . VAL A 1 171 ? -7.425 -4.398 23.637 1.00 96.31 171 VAL A CA 1
ATOM 1320 C C . VAL A 1 171 ? -5.992 -4.844 23.362 1.00 96.31 171 VAL A C 1
ATOM 1322 O O . VAL A 1 171 ? -5.083 -4.017 23.362 1.00 96.31 171 VAL A O 1
ATOM 1325 N N . HIS A 1 172 ? -5.798 -6.136 23.090 1.00 96.88 172 HIS A N 1
ATOM 1326 C CA . HIS A 1 172 ? -4.489 -6.689 22.752 1.00 96.88 172 HIS A CA 1
ATOM 1327 C C . HIS A 1 172 ? -3.864 -6.006 21.534 1.00 96.88 172 HIS A C 1
ATOM 1329 O O . HIS A 1 172 ? -2.722 -5.556 21.603 1.00 96.88 172 HIS A O 1
ATOM 1335 N N . GLU A 1 173 ? -4.611 -5.876 20.435 1.00 95.50 173 GLU A N 1
ATOM 1336 C CA . GLU A 1 173 ? -4.084 -5.221 19.235 1.00 95.50 173 GLU A CA 1
ATOM 1337 C C . GLU A 1 173 ? -3.852 -3.720 19.449 1.00 95.50 173 GLU A C 1
ATOM 1339 O O . GLU A 1 173 ? -2.828 -3.202 19.011 1.00 95.50 173 GLU A O 1
ATOM 1344 N N . PHE A 1 174 ? -4.725 -3.022 20.180 1.00 93.31 174 PHE A N 1
ATOM 1345 C CA . PHE A 1 174 ? -4.518 -1.607 20.504 1.00 93.31 174 PHE A CA 1
ATOM 1346 C C . PHE A 1 174 ? -3.272 -1.362 21.359 1.00 93.31 174 PHE A C 1
ATOM 1348 O O . PHE A 1 174 ? -2.520 -0.434 21.066 1.00 93.31 174 PHE A O 1
ATOM 1355 N N . ASN A 1 175 ? -3.005 -2.200 22.363 1.00 96.88 175 ASN A N 1
ATOM 1356 C CA . ASN A 1 175 ? -1.777 -2.097 23.154 1.00 96.88 175 ASN A CA 1
ATOM 1357 C C . ASN A 1 175 ? -0.536 -2.314 22.283 1.00 96.88 175 ASN A C 1
ATOM 1359 O O . ASN A 1 175 ? 0.384 -1.502 22.323 1.00 96.88 175 ASN A O 1
ATOM 1363 N N . LYS A 1 176 ? -0.555 -3.315 21.392 1.00 96.06 176 LYS A N 1
ATOM 1364 C CA . LYS A 1 176 ? 0.549 -3.525 20.445 1.00 96.06 176 LYS A CA 1
ATOM 1365 C C . LYS A 1 176 ? 0.810 -2.321 19.545 1.00 96.06 176 LYS A C 1
ATOM 1367 O O . LYS A 1 176 ? 1.961 -2.060 19.224 1.00 96.06 176 LYS A O 1
ATOM 1372 N N . VAL A 1 177 ? -0.224 -1.593 19.121 1.00 93.50 177 VAL A N 1
ATOM 1373 C CA . VAL A 1 177 ? -0.050 -0.356 18.337 1.00 93.50 177 VAL A CA 1
ATOM 1374 C C . VAL A 1 177 ? 0.694 0.708 19.147 1.00 93.50 177 VAL A C 1
ATOM 1376 O O . VAL A 1 177 ? 1.576 1.377 18.609 1.00 93.50 177 VAL A O 1
ATOM 1379 N N . ILE A 1 178 ? 0.336 0.865 20.425 1.00 94.44 178 ILE A N 1
ATOM 1380 C CA . ILE A 1 178 ? 0.948 1.840 21.337 1.00 94.44 178 ILE A CA 1
ATOM 1381 C C . ILE A 1 178 ? 2.419 1.496 21.586 1.00 94.44 178 ILE A C 1
ATOM 1383 O O . ILE A 1 178 ? 3.253 2.398 21.542 1.00 94.44 178 ILE A O 1
ATOM 1387 N N . ASP A 1 179 ? 2.726 0.214 21.784 1.00 95.12 179 ASP A N 1
ATOM 1388 C CA . ASP A 1 179 ? 4.089 -0.268 22.022 1.00 95.12 179 ASP A CA 1
ATOM 1389 C C . ASP A 1 179 ? 4.963 -0.172 20.764 1.00 95.12 179 ASP A C 1
ATOM 1391 O O . ASP A 1 179 ? 6.131 0.205 20.839 1.00 95.12 179 ASP A O 1
ATOM 1395 N N . LEU A 1 180 ? 4.398 -0.507 19.599 1.00 90.19 180 LEU A N 1
ATOM 1396 C CA . LEU A 1 180 ? 5.129 -0.580 18.335 1.00 90.19 180 LEU A CA 1
ATOM 1397 C C . LEU A 1 180 ? 5.478 0.795 17.772 1.00 90.19 180 LEU A C 1
ATOM 1399 O O . LEU A 1 180 ? 6.580 0.990 17.269 1.00 90.19 180 LEU A O 1
ATOM 1403 N N . PHE A 1 181 ? 4.527 1.731 17.789 1.00 87.44 181 PHE A N 1
ATOM 1404 C CA . PHE A 1 181 ? 4.729 3.044 17.184 1.00 87.44 181 PHE A CA 1
ATOM 1405 C C . PHE A 1 181 ? 4.185 4.161 18.085 1.00 87.44 181 PHE A C 1
ATOM 1407 O O . PHE A 1 181 ? 3.193 4.826 17.737 1.00 87.44 181 PHE A O 1
ATOM 1414 N N . PRO A 1 182 ? 4.816 4.362 19.262 1.00 87.06 182 PRO A N 1
ATOM 1415 C CA . PRO A 1 182 ? 4.373 5.339 20.246 1.00 87.06 182 PRO A CA 1
ATOM 1416 C C . PRO A 1 182 ? 4.400 6.754 19.659 1.00 87.06 182 PRO A C 1
ATOM 1418 O O . PRO A 1 182 ? 5.292 7.126 18.901 1.00 87.06 182 PRO A O 1
ATOM 1421 N N . GLY A 1 183 ? 3.388 7.558 19.989 1.00 84.50 183 GLY A N 1
ATOM 1422 C CA . GLY A 1 183 ? 3.251 8.935 19.495 1.00 84.50 183 GLY A CA 1
ATOM 1423 C C . GLY A 1 183 ? 2.623 9.074 18.103 1.00 84.50 183 GLY A C 1
ATOM 1424 O O . GLY A 1 183 ? 2.266 10.188 17.717 1.00 84.50 183 GLY A O 1
ATOM 1425 N N . SER A 1 184 ? 2.413 7.971 17.378 1.00 84.19 184 SER A N 1
ATOM 1426 C CA . SER A 1 184 ? 1.705 7.981 16.094 1.00 84.19 184 SER A CA 1
ATOM 1427 C C . SER A 1 184 ? 0.204 8.255 16.240 1.00 84.19 184 SER A C 1
ATOM 1429 O O . SER A 1 184 ? -0.391 8.035 17.299 1.00 84.19 184 SER A O 1
ATOM 1431 N N . LEU A 1 185 ? -0.443 8.676 15.147 1.00 83.56 185 LEU A N 1
ATOM 1432 C CA . LEU A 1 185 ? -1.905 8.815 15.099 1.00 83.56 185 LEU A CA 1
ATOM 1433 C C . LEU A 1 185 ? -2.615 7.488 15.414 1.00 83.56 185 LEU A C 1
ATOM 1435 O O . LEU A 1 185 ? -3.644 7.488 16.085 1.00 83.56 185 LEU A O 1
ATOM 1439 N N . TYR A 1 186 ? -2.033 6.351 15.015 1.00 82.94 186 TYR A N 1
ATOM 1440 C CA . TYR A 1 186 ? -2.557 5.023 15.346 1.00 82.94 186 TYR A CA 1
ATOM 1441 C C . TYR A 1 186 ? -2.503 4.749 16.849 1.00 82.94 186 TYR A C 1
ATOM 1443 O O . TYR A 1 186 ? -3.491 4.289 17.417 1.00 82.94 186 TYR A O 1
ATOM 1451 N N . ALA A 1 187 ? -1.388 5.082 17.507 1.00 85.50 187 ALA A N 1
ATOM 1452 C CA . ALA A 1 187 ? -1.250 4.933 18.954 1.00 85.50 187 ALA A CA 1
ATOM 1453 C C . ALA A 1 187 ? -2.228 5.841 19.712 1.00 85.50 187 ALA A C 1
ATOM 1455 O O . ALA A 1 187 ? -2.883 5.385 20.646 1.00 85.50 187 ALA A O 1
ATOM 1456 N N . ARG A 1 188 ? -2.410 7.095 19.275 1.00 85.75 188 ARG A N 1
ATOM 1457 C CA . ARG A 1 188 ? -3.417 8.002 19.857 1.00 85.75 188 ARG A CA 1
ATOM 1458 C C . ARG A 1 188 ? -4.837 7.467 19.672 1.00 85.75 188 ARG A C 1
ATOM 1460 O O . ARG A 1 188 ? -5.609 7.422 20.628 1.00 85.75 188 ARG A O 1
ATOM 1467 N N . GLY A 1 189 ? -5.167 6.994 18.469 1.00 83.62 189 GLY A N 1
ATOM 1468 C CA . GLY A 1 189 ? -6.456 6.370 18.180 1.00 83.62 189 GLY A CA 1
ATOM 1469 C C . GLY A 1 189 ? -6.707 5.121 19.029 1.00 83.62 189 GLY A C 1
ATOM 1470 O O . GLY A 1 189 ? -7.820 4.921 19.518 1.00 83.62 189 GLY A O 1
ATOM 1471 N N . ALA A 1 190 ? -5.678 4.294 19.232 1.00 87.75 190 ALA A N 1
ATOM 1472 C CA . ALA A 1 190 ? -5.728 3.104 20.077 1.00 87.75 190 ALA A CA 1
ATOM 1473 C C . ALA A 1 190 ? -5.963 3.479 21.549 1.00 87.75 190 ALA A C 1
ATOM 1475 O O . ALA A 1 190 ? -6.871 2.946 22.186 1.00 87.75 190 ALA A O 1
ATOM 1476 N N . GLN A 1 191 ? -5.229 4.467 22.070 1.00 88.88 191 GLN A N 1
ATOM 1477 C CA . GLN A 1 191 ? -5.435 5.002 23.421 1.00 88.88 191 GLN A CA 1
ATOM 1478 C C . GLN A 1 191 ? -6.857 5.543 23.609 1.00 88.88 191 GLN A C 1
ATOM 1480 O O . GLN A 1 191 ? -7.501 5.244 24.614 1.00 88.88 191 GLN A O 1
ATOM 1485 N N . ALA A 1 192 ? -7.378 6.298 22.639 1.00 86.94 192 ALA A N 1
ATOM 1486 C CA . ALA A 1 192 ? -8.743 6.815 22.682 1.00 86.94 192 ALA A CA 1
ATOM 1487 C C . ALA A 1 192 ? -9.790 5.686 22.677 1.00 86.94 192 ALA A C 1
ATOM 1489 O O . ALA A 1 192 ? -10.787 5.754 23.397 1.00 86.94 192 ALA A O 1
ATOM 1490 N N . ALA A 1 193 ? -9.576 4.621 21.898 1.00 83.88 193 ALA A N 1
ATOM 1491 C CA . ALA A 1 193 ? -10.444 3.442 21.911 1.00 83.88 193 ALA A CA 1
ATOM 1492 C C . ALA A 1 193 ? -10.438 2.734 23.280 1.00 83.88 193 ALA A C 1
ATOM 1494 O O . ALA A 1 193 ? -11.504 2.388 23.794 1.00 83.88 193 ALA A O 1
ATOM 1495 N N . LEU A 1 194 ? -9.264 2.591 23.905 1.00 89.50 194 LEU A N 1
ATOM 1496 C CA . LEU A 1 194 ? -9.114 1.987 25.233 1.00 89.50 194 LEU A CA 1
ATOM 1497 C C . LEU A 1 194 ? -9.741 2.839 26.351 1.00 89.50 194 LEU A C 1
ATOM 1499 O O . LEU A 1 194 ? -10.407 2.292 27.229 1.00 89.50 194 LEU A O 1
ATOM 1503 N N . LYS A 1 195 ? -9.596 4.171 26.302 1.00 86.56 195 LYS A N 1
ATOM 1504 C CA . LYS A 1 195 ? -10.208 5.096 27.275 1.00 86.56 195 LYS A CA 1
ATOM 1505 C C . LYS A 1 195 ? -11.736 5.073 27.223 1.00 86.56 195 LYS A C 1
ATOM 1507 O O . LYS A 1 195 ? -12.366 4.955 28.271 1.00 86.56 195 LYS A O 1
ATOM 1512 N N . ARG A 1 196 ? -12.324 5.097 26.015 1.00 80.88 196 ARG A N 1
ATOM 1513 C CA . ARG A 1 196 ? -13.786 4.977 25.827 1.00 80.88 196 ARG A CA 1
ATOM 1514 C C . ARG A 1 196 ? -14.335 3.699 26.451 1.00 80.88 196 ARG A C 1
ATOM 1516 O O . ARG A 1 196 ? -15.385 3.726 27.082 1.00 80.88 196 ARG A O 1
ATOM 1523 N N . ARG A 1 197 ? -13.605 2.588 26.314 1.00 80.19 197 ARG A N 1
ATOM 1524 C CA . ARG A 1 197 ? -13.959 1.314 26.953 1.00 80.19 197 ARG A CA 1
ATOM 1525 C C . ARG A 1 197 ? -13.907 1.395 28.481 1.00 80.19 197 ARG A C 1
ATOM 1527 O O . ARG A 1 197 ? -14.760 0.819 29.140 1.00 80.19 197 ARG A O 1
ATOM 1534 N N . ALA A 1 198 ? -12.926 2.093 29.048 1.00 81.12 198 ALA A N 1
ATOM 1535 C CA . ALA A 1 198 ? -12.757 2.218 30.497 1.00 81.12 198 ALA A CA 1
ATOM 1536 C C . ALA A 1 198 ? -13.817 3.113 31.181 1.00 81.12 198 ALA A C 1
ATOM 1538 O O . ALA A 1 198 ? -13.686 3.398 32.369 1.00 81.12 198 ALA A O 1
ATOM 1539 N N . GLY A 1 199 ? -14.838 3.584 30.451 1.00 73.75 199 GLY A N 1
ATOM 1540 C CA . GLY A 1 199 ? -15.871 4.481 30.978 1.00 73.75 199 GLY A CA 1
ATOM 1541 C C . GLY A 1 199 ? -15.371 5.900 31.254 1.00 73.75 199 GLY A C 1
ATOM 1542 O O . GLY A 1 199 ? -16.080 6.694 31.866 1.00 73.75 199 GLY A O 1
ATOM 1543 N N . GLN A 1 200 ? -14.156 6.232 30.811 1.00 61.75 200 GLN A N 1
ATOM 1544 C CA . GLN A 1 200 ? -13.620 7.584 30.910 1.00 61.75 200 GLN A CA 1
ATOM 1545 C C . GLN A 1 200 ? -14.132 8.396 29.713 1.00 61.75 200 GLN A C 1
ATOM 1547 O O . GLN A 1 200 ? -14.086 7.879 28.590 1.00 61.75 200 GLN A O 1
ATOM 1552 N N . PRO A 1 201 ? -14.603 9.645 29.905 1.00 47.22 201 PRO A N 1
ATOM 1553 C CA . PRO A 1 201 ? -14.919 10.528 28.792 1.00 47.22 201 PRO A CA 1
ATOM 1554 C C . PRO A 1 201 ? -13.635 10.748 27.990 1.00 47.22 201 PRO A C 1
ATOM 1556 O O . PRO A 1 201 ? -12.730 11.473 28.396 1.00 47.22 201 PRO A O 1
ATOM 1559 N N . ALA A 1 202 ? -13.519 10.032 26.876 1.00 50.78 202 ALA A N 1
ATOM 1560 C CA . ALA A 1 202 ? -12.476 10.281 25.908 1.00 50.78 202 ALA A CA 1
ATOM 1561 C C . ALA A 1 202 ? -12.958 11.435 25.040 1.00 50.78 202 ALA A C 1
ATOM 1563 O O . ALA A 1 202 ? -14.048 11.358 24.470 1.00 50.78 202 ALA A O 1
ATOM 1564 N N . GLU A 1 203 ? -12.140 12.475 24.935 1.00 48.84 203 GLU A N 1
ATOM 1565 C CA . GLU A 1 203 ? -12.304 13.487 23.904 1.00 48.84 203 GLU A CA 1
ATOM 1566 C C . GLU A 1 203 ? -12.424 12.752 22.558 1.00 48.84 203 GLU A C 1
ATOM 1568 O O . GLU A 1 203 ? -11.570 11.901 22.253 1.00 48.84 203 GLU A O 1
ATOM 1573 N N . PRO A 1 204 ? -13.532 12.929 21.811 1.00 41.72 204 PRO A N 1
ATOM 1574 C CA . PRO A 1 204 ? -13.654 12.289 20.516 1.00 41.72 204 PRO A CA 1
ATOM 1575 C C . PRO A 1 204 ? -12.449 12.744 19.689 1.00 41.72 204 PRO A C 1
ATOM 1577 O O . PRO A 1 204 ? -12.141 13.937 19.699 1.00 41.72 204 PRO A O 1
ATOM 1580 N N . PRO A 1 205 ? -11.730 11.834 19.003 1.00 41.75 205 PRO A N 1
ATOM 1581 C CA . PRO A 1 205 ? -10.767 12.300 18.020 1.00 41.75 205 PRO A CA 1
ATOM 1582 C C . PRO A 1 205 ? -11.537 13.232 17.084 1.00 41.75 205 PRO A C 1
ATOM 1584 O O . PRO A 1 205 ? -12.638 12.868 16.657 1.00 41.75 205 PRO A O 1
ATOM 1587 N N . ALA A 1 206 ? -11.000 14.430 16.823 1.00 37.56 206 ALA A N 1
ATOM 1588 C CA . ALA A 1 206 ? -11.555 15.309 15.801 1.00 37.56 206 ALA A CA 1
ATOM 1589 C C . ALA A 1 206 ? -11.810 14.469 14.540 1.00 37.56 206 ALA A C 1
ATOM 1591 O O . ALA A 1 206 ? -11.098 13.491 14.301 1.00 37.56 206 ALA A O 1
ATOM 1592 N N . GLU A 1 207 ? -12.836 14.787 13.760 1.00 37.62 207 GLU A N 1
ATOM 1593 C CA . GLU A 1 207 ? -13.193 14.007 12.566 1.00 37.62 207 GLU A CA 1
ATOM 1594 C C . GLU A 1 207 ? -11.984 13.848 11.605 1.00 37.62 207 GLU A C 1
ATOM 1596 O O . GLU A 1 207 ? -11.837 12.810 10.959 1.00 37.62 207 GLU A O 1
ATOM 1601 N N . ASP A 1 208 ? -11.027 14.786 11.684 1.00 37.62 208 ASP A N 1
ATOM 1602 C CA . ASP A 1 208 ? -9.711 14.816 11.022 1.00 37.62 208 ASP A CA 1
ATOM 1603 C C . ASP A 1 208 ? -8.591 13.957 11.669 1.00 37.62 208 ASP A C 1
ATOM 1605 O O . ASP A 1 208 ? -7.489 13.846 11.134 1.00 37.62 208 ASP A O 1
ATOM 1609 N N . GLN A 1 209 ? -8.830 13.336 12.828 1.00 37.69 209 GLN A N 1
ATOM 1610 C CA . GLN A 1 209 ? -7.837 12.623 13.656 1.00 37.69 209 GLN A CA 1
ATOM 1611 C C . GLN A 1 209 ? -8.157 11.132 13.893 1.00 37.69 209 GLN A C 1
ATOM 1613 O O . GLN A 1 209 ? -7.413 10.439 14.595 1.00 37.69 209 GLN A O 1
ATOM 1618 N N . ALA A 1 210 ? -9.236 10.593 13.317 1.00 41.12 210 ALA A N 1
ATOM 1619 C CA . ALA A 1 210 ? -9.561 9.168 13.411 1.00 41.12 210 ALA A CA 1
ATOM 1620 C C . ALA A 1 210 ? -8.718 8.344 12.410 1.00 41.12 210 ALA A C 1
ATOM 1622 O O . ALA A 1 210 ? -8.807 8.587 11.205 1.00 41.12 210 ALA A O 1
ATOM 1623 N N . PRO A 1 211 ? -7.928 7.329 12.820 1.00 48.03 211 PRO A N 1
ATOM 1624 C CA . PRO A 1 211 ? -7.210 6.521 11.847 1.00 48.03 211 PRO A CA 1
ATOM 1625 C C . PRO A 1 211 ? -8.200 5.615 11.111 1.00 48.03 211 PRO A C 1
ATOM 1627 O O . PRO A 1 211 ? -8.742 4.663 11.660 1.00 48.03 211 PRO A O 1
ATOM 1630 N N . LEU A 1 212 ? -8.431 5.901 9.839 1.00 46.62 212 LEU A N 1
ATOM 1631 C CA . LEU A 1 212 ? -9.140 5.021 8.918 1.00 46.62 212 LEU A CA 1
ATOM 1632 C C . LEU A 1 212 ? -8.358 5.051 7.609 1.00 46.62 212 LEU A C 1
ATOM 1634 O O . LEU A 1 212 ? -8.810 5.593 6.602 1.00 46.62 212 LEU A O 1
ATOM 1638 N N . TYR A 1 213 ? -7.125 4.532 7.648 1.00 40.25 213 TYR A N 1
ATOM 1639 C CA . TYR A 1 213 ? -6.311 4.513 6.443 1.00 40.25 213 TYR A CA 1
ATOM 1640 C C . TYR A 1 213 ? -6.865 3.495 5.459 1.00 40.25 213 TYR A C 1
ATOM 1642 O O . TYR A 1 213 ? -6.931 2.298 5.722 1.00 40.25 213 TYR A O 1
ATOM 1650 N N . GLY A 1 214 ? -7.261 4.047 4.328 1.00 42.41 214 GLY A N 1
ATOM 1651 C CA . GLY A 1 214 ? -7.684 3.379 3.120 1.00 42.41 214 GLY A CA 1
ATOM 1652 C C . GLY A 1 214 ? -8.377 4.411 2.265 1.00 42.41 214 GLY A C 1
ATOM 1653 O O . GLY A 1 214 ? -9.541 4.195 1.958 1.00 42.41 214 GLY A O 1
ATOM 1654 N N . LEU A 1 215 ? -7.725 5.570 2.016 1.00 44.28 215 LEU A N 1
ATOM 1655 C CA . LEU A 1 215 ? -8.185 6.485 0.969 1.00 44.28 215 LEU A CA 1
ATOM 1656 C C . LEU A 1 215 ? -7.378 7.720 0.569 1.00 44.28 215 LEU A C 1
ATOM 1658 O O . LEU A 1 215 ? -7.590 8.216 -0.531 1.00 44.28 215 LEU A O 1
ATOM 1662 N N . LEU A 1 216 ? -6.491 8.251 1.396 1.00 38.19 216 LEU A N 1
ATOM 1663 C CA . LEU A 1 216 ? -5.781 9.478 1.046 1.00 38.19 216 LEU A CA 1
ATOM 1664 C C . LEU A 1 216 ? -4.319 9.315 1.425 1.00 38.19 216 LEU A C 1
ATOM 1666 O O . LEU A 1 216 ? -4.005 9.087 2.591 1.00 38.19 216 LEU A O 1
ATOM 1670 N N . GLY A 1 217 ? -3.465 9.358 0.397 1.00 41.62 217 GLY A N 1
ATOM 1671 C CA . GLY A 1 217 ? -2.013 9.258 0.484 1.00 41.62 217 GLY A CA 1
ATOM 1672 C C . GLY A 1 217 ? -1.424 10.206 1.529 1.00 41.62 217 GLY A C 1
ATOM 1673 O O . GLY A 1 217 ? -2.056 11.178 1.936 1.00 41.62 217 GLY A O 1
ATOM 1674 N N . ASP A 1 218 ? -0.205 9.904 1.967 1.00 43.16 218 ASP A N 1
ATOM 1675 C CA . ASP A 1 218 ? 0.553 10.655 2.977 1.00 43.16 218 ASP A CA 1
ATOM 1676 C C . ASP A 1 218 ? 0.473 12.183 2.840 1.00 43.16 218 ASP A C 1
ATOM 1678 O O . ASP A 1 218 ? 0.362 12.894 3.837 1.00 43.16 218 ASP A O 1
ATOM 1682 N N . GLU A 1 219 ? 0.463 12.682 1.605 1.00 40.06 219 GLU A N 1
ATOM 1683 C CA . GLU A 1 219 ? 0.408 14.112 1.302 1.00 40.06 219 GLU A CA 1
ATOM 1684 C C . GLU A 1 219 ? -0.943 14.757 1.609 1.00 40.06 219 GLU A C 1
ATOM 1686 O O . GLU A 1 219 ? -0.976 15.906 2.026 1.00 40.06 219 GLU A O 1
ATOM 1691 N N . ALA A 1 220 ? -2.066 14.057 1.443 1.00 38.59 220 ALA A N 1
ATOM 1692 C CA . ALA A 1 220 ? -3.386 14.626 1.720 1.00 38.59 220 ALA A CA 1
ATOM 1693 C C . ALA A 1 220 ? -3.658 14.716 3.229 1.00 38.59 220 ALA A C 1
ATOM 1695 O O . ALA A 1 220 ? -4.310 15.653 3.677 1.00 38.59 220 ALA A O 1
ATOM 1696 N N . VAL A 1 221 ? -3.087 13.799 4.015 1.00 38.94 221 VAL A N 1
ATOM 1697 C CA . VAL A 1 221 ? -3.103 13.874 5.481 1.00 38.94 221 VAL A CA 1
ATOM 1698 C C . VAL A 1 221 ? -2.159 14.976 5.965 1.00 38.94 221 VAL A C 1
ATOM 1700 O O . VAL A 1 221 ? -2.549 15.767 6.809 1.00 38.94 221 VAL A O 1
ATOM 1703 N N . GLN A 1 222 ? -0.960 15.117 5.392 1.00 36.56 222 GLN A N 1
ATOM 1704 C CA . GLN A 1 222 ? -0.070 16.238 5.729 1.00 36.56 222 GLN A CA 1
ATOM 1705 C C . GLN A 1 222 ? -0.627 17.604 5.302 1.00 36.56 222 GLN A C 1
ATOM 1707 O O . GLN A 1 222 ? -0.456 18.576 6.029 1.00 36.56 222 GLN A O 1
ATOM 1712 N N . LYS A 1 223 ? -1.314 17.679 4.156 1.00 35.22 223 LYS A N 1
ATOM 1713 C CA . LYS A 1 223 ? -1.917 18.911 3.634 1.00 35.22 223 LYS A CA 1
ATOM 1714 C C . LYS A 1 223 ? -3.182 19.314 4.397 1.00 35.22 223 LYS A C 1
ATOM 1716 O O . LYS A 1 223 ? -3.375 20.500 4.616 1.00 35.22 223 LYS A O 1
ATOM 1721 N N . ALA A 1 224 ? -3.996 18.356 4.848 1.00 35.12 224 ALA A N 1
ATOM 1722 C CA . ALA A 1 224 ? -5.140 18.622 5.729 1.00 35.12 224 ALA A CA 1
ATOM 1723 C C . ALA A 1 224 ? -4.717 18.963 7.173 1.00 35.12 224 ALA A C 1
ATOM 1725 O O . ALA A 1 224 ? -5.414 19.690 7.865 1.00 35.12 224 ALA A O 1
ATOM 1726 N N . LEU A 1 225 ? -3.546 18.493 7.619 1.00 39.31 225 LEU A N 1
ATOM 1727 C CA . LEU A 1 225 ? -2.938 18.859 8.908 1.00 39.31 225 LEU A CA 1
ATOM 1728 C C . LEU A 1 225 ? -2.160 20.191 8.867 1.00 39.31 225 LEU A C 1
ATOM 1730 O O . LEU A 1 225 ? -1.531 20.556 9.859 1.00 39.31 225 LEU A O 1
ATOM 1734 N N . GLY A 1 226 ? -2.163 20.882 7.723 1.00 32.69 226 GLY A N 1
ATOM 1735 C CA . GLY A 1 226 ? -1.433 22.127 7.484 1.00 32.69 226 GLY A CA 1
ATOM 1736 C C . GLY A 1 226 ? -2.288 23.396 7.486 1.00 32.69 226 GLY A C 1
ATOM 1737 O O . GLY A 1 226 ? -1.768 24.438 7.097 1.00 32.69 226 GLY A O 1
ATOM 1738 N N . GLU A 1 227 ? -3.562 23.344 7.886 1.00 38.19 227 GLU A N 1
ATOM 1739 C CA . GLU A 1 227 ? -4.389 24.551 8.027 1.00 38.19 2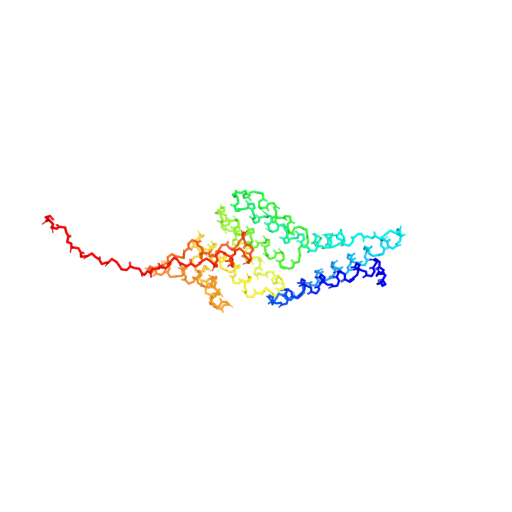27 GLU A CA 1
ATOM 1740 C C . GLU A 1 227 ? -4.375 25.050 9.484 1.00 38.19 227 GLU A C 1
ATOM 1742 O O . GLU A 1 227 ? -4.717 24.327 10.420 1.00 38.19 227 GLU A O 1
ATOM 1747 N N . GLU A 1 228 ? -3.891 26.285 9.663 1.00 34.06 228 GLU A N 1
ATOM 1748 C CA . GLU A 1 228 ? -3.792 27.003 10.939 1.00 34.06 228 GLU A CA 1
ATOM 1749 C C . GLU A 1 228 ? -5.155 27.121 11.651 1.00 34.06 228 GLU A C 1
ATOM 1751 O O . GLU A 1 228 ? -6.173 27.358 10.995 1.00 34.06 228 GLU A O 1
ATOM 1756 N N . PRO A 1 229 ? -5.204 27.041 12.996 1.00 29.89 229 PRO A N 1
ATOM 1757 C CA . PRO A 1 229 ? -6.412 27.391 13.733 1.00 29.89 229 PRO A CA 1
ATOM 1758 C C . PRO A 1 229 ? -6.697 28.900 13.604 1.00 29.89 229 PRO A C 1
ATOM 1760 O O . PRO A 1 229 ? -5.755 29.698 13.575 1.00 29.89 229 PRO A O 1
ATOM 1763 N N . PRO A 1 230 ? -7.973 29.334 13.578 1.00 32.41 230 PRO A N 1
ATOM 1764 C CA . PRO A 1 230 ? -8.287 30.753 13.650 1.00 32.41 230 PRO A CA 1
ATOM 1765 C C . PRO A 1 230 ? -7.783 31.319 14.983 1.00 32.41 230 PRO A C 1
ATOM 1767 O O . PRO A 1 230 ? -7.939 30.704 16.039 1.00 32.41 230 PRO A O 1
ATOM 1770 N N . ALA A 1 231 ? -7.168 32.498 14.920 1.00 36.66 231 ALA A N 1
ATOM 1771 C CA . ALA A 1 231 ? -6.702 33.235 16.083 1.00 36.66 231 ALA A CA 1
ATOM 1772 C C . ALA A 1 231 ? -7.870 33.535 17.041 1.00 36.66 231 ALA A C 1
ATOM 1774 O O . ALA A 1 231 ? -8.734 34.360 16.744 1.00 36.66 231 ALA A O 1
ATOM 1775 N N . GLU A 1 232 ? -7.888 32.895 18.210 1.00 40.19 232 GLU A N 1
ATOM 1776 C CA . GLU A 1 232 ? -8.659 33.385 19.349 1.00 40.19 232 GLU A CA 1
ATOM 1777 C C . GLU A 1 232 ? -7.866 34.491 20.040 1.00 40.19 232 GLU A C 1
ATOM 1779 O O . GLU A 1 232 ? -6.776 34.252 20.565 1.00 40.19 232 GLU A O 1
ATOM 1784 N N . GLY A 1 233 ? -8.417 35.706 20.075 1.00 36.28 233 GLY A N 1
ATOM 1785 C CA . GLY A 1 233 ? -7.814 36.746 20.896 1.00 36.28 233 GLY A CA 1
ATOM 1786 C C . GLY A 1 233 ? -8.275 38.180 20.696 1.00 36.28 233 GLY A C 1
ATOM 1787 O O . GLY A 1 233 ? -7.421 39.050 20.771 1.00 36.28 233 GLY A O 1
ATOM 1788 N N . GLU A 1 234 ? -9.570 38.473 20.550 1.00 36.34 234 GLU A N 1
ATOM 1789 C CA . GLU A 1 234 ? -10.063 39.780 21.009 1.00 36.34 234 GLU A CA 1
ATOM 1790 C C . GLU A 1 234 ? -11.240 39.609 21.966 1.00 36.34 234 GLU A C 1
ATOM 1792 O O . GLU A 1 234 ? -12.333 39.146 21.639 1.00 36.34 234 GLU A O 1
ATOM 1797 N N . LYS A 1 235 ? -10.928 39.941 23.219 1.00 39.00 235 LYS A N 1
ATOM 1798 C CA . LYS A 1 235 ? -11.836 40.030 24.348 1.00 39.00 235 LYS A CA 1
ATOM 1799 C C . LYS A 1 235 ? -12.989 40.967 24.000 1.00 39.00 235 LYS A C 1
ATOM 1801 O O . LYS A 1 235 ? -12.780 42.093 23.566 1.00 39.00 235 LYS A O 1
ATOM 1806 N N . LYS A 1 236 ? -14.203 40.521 24.322 1.00 40.88 236 LYS A N 1
ATOM 1807 C CA . LYS A 1 236 ? -15.310 41.419 24.647 1.00 40.88 236 LYS A CA 1
ATOM 1808 C C . LYS A 1 236 ? -14.856 42.374 25.749 1.00 40.88 236 LYS A C 1
ATOM 1810 O O . LYS A 1 236 ? -14.639 41.938 26.877 1.00 40.88 236 LYS A O 1
ATOM 1815 N N . GLU A 1 237 ? -14.804 43.656 25.432 1.00 39.59 237 GLU A N 1
ATOM 1816 C CA . GLU A 1 237 ? -14.964 44.717 26.415 1.00 39.59 237 GLU A CA 1
ATOM 1817 C C . GLU A 1 237 ? -16.252 45.459 26.060 1.00 39.59 237 GLU A C 1
ATOM 1819 O O . GLU A 1 237 ? -16.329 46.253 25.128 1.00 39.59 237 GLU A O 1
ATOM 1824 N N . SER A 1 238 ? -17.320 45.083 26.757 1.00 39.41 238 SER A N 1
ATOM 1825 C CA . SER A 1 238 ? -18.551 45.853 26.832 1.00 39.41 238 SER A CA 1
ATOM 1826 C C . SER A 1 238 ? -18.400 46.876 27.958 1.00 39.41 238 SER A C 1
ATOM 1828 O O . SER A 1 238 ? -18.451 46.499 29.128 1.00 39.41 238 SER A O 1
ATOM 1830 N N . ALA A 1 239 ? -18.248 48.144 27.599 1.00 41.47 239 ALA A N 1
ATOM 1831 C CA . ALA A 1 239 ? -18.588 49.303 28.422 1.00 41.47 239 ALA A CA 1
ATOM 1832 C C . ALA A 1 239 ? -19.248 50.300 27.453 1.00 41.47 239 ALA A C 1
ATOM 1834 O O . ALA A 1 239 ? -18.625 50.764 26.507 1.00 41.47 239 ALA A O 1
ATOM 1835 N N . ASP A 1 240 ? -20.574 50.340 27.392 1.00 44.47 240 ASP A N 1
ATOM 1836 C CA . ASP A 1 240 ? -21.407 51.180 28.255 1.00 44.47 240 ASP A CA 1
ATOM 1837 C C . ASP A 1 240 ? -21.121 52.676 28.038 1.00 44.47 240 ASP A C 1
ATOM 1839 O O . ASP A 1 240 ? -20.190 53.227 28.611 1.00 44.47 240 ASP A O 1
ATOM 1843 N N . HIS A 1 241 ? -21.893 53.294 27.134 1.00 42.66 241 HIS A N 1
ATOM 1844 C CA . HIS A 1 241 ? -22.491 54.624 27.305 1.00 42.66 241 HIS A CA 1
ATOM 1845 C C . HIS A 1 241 ? -23.342 54.994 26.080 1.00 42.66 241 HIS A C 1
ATOM 1847 O O . HIS A 1 241 ? -22.877 55.598 25.116 1.00 42.66 241 HIS A O 1
ATOM 1853 N N . SER A 1 242 ? -24.637 54.669 26.150 1.00 44.62 242 SER A N 1
ATOM 1854 C CA . SER A 1 242 ? -25.680 55.398 25.423 1.00 44.62 242 SER A CA 1
ATOM 1855 C C . SER A 1 242 ? -26.548 56.167 26.423 1.00 44.62 242 SER A C 1
ATOM 1857 O O . SER A 1 242 ? -27.560 55.677 26.919 1.00 44.62 242 SER A O 1
ATOM 1859 N N . SER A 1 243 ? -26.128 57.390 26.709 1.00 42.50 243 SER A N 1
ATOM 1860 C CA . SER A 1 243 ? -26.927 58.486 27.264 1.00 42.50 243 SER A CA 1
ATOM 1861 C C . SER A 1 243 ? -26.290 59.732 26.650 1.00 42.50 243 SER A C 1
ATOM 1863 O O . SER A 1 243 ? -25.142 60.030 26.946 1.00 42.50 243 SER A O 1
ATOM 1865 N N . GLY A 1 244 ? -26.853 60.342 25.614 1.00 46.00 244 GLY A N 1
ATOM 1866 C CA . GLY A 1 244 ? -28.127 61.038 25.667 1.00 46.00 244 GLY A CA 1
ATOM 1867 C C . GLY A 1 244 ? -27.827 62.524 25.837 1.00 46.00 244 GLY A C 1
ATOM 1868 O O . GLY A 1 244 ? -27.674 62.970 26.970 1.00 46.00 244 GLY A O 1
ATOM 1869 N N . SER A 1 245 ? -27.689 63.241 24.718 1.00 46.72 245 SER A N 1
ATOM 1870 C CA . SER A 1 245 ? -28.053 64.651 24.459 1.00 46.72 245 SER A CA 1
ATOM 1871 C C . SER A 1 245 ? -27.515 65.062 23.093 1.00 46.72 245 SER A C 1
ATOM 1873 O O . SER A 1 245 ? -26.300 64.871 22.873 1.00 46.72 245 SER A O 1
#

pLDDT: mean 79.31, std 20.07, range [29.89, 97.25]

Radius of gyration: 24.39 Å; chains: 1; bounding box: 55×78×66 Å

Sequence (245 aa):
MPELNPYLLNVLIALLFAVFFGGLSLLRREGLPNRFAYEVLALTGASTLLFYALGTPLNPLLFLLLLYLVTMRSRLLVDVGNMLAGGGHAALAERAYGLALRLWPDNIGRCLAAMNLGVLRLRQKRLDEAATILQGVLEQQMGRLSERHEAACRYNLGVAYQKAGQELKAVHEFNKVIDLFPGSLYARGAQAALKRRAGQPAEPPAEDQAPLYGLLGDEAVQKALGEEPPAEGEKKESADHSSGS

Secondary structure (DSSP, 8-state):
-PPPPHHHHHHHHHHHHHHHHHHHHHHTT----HHHHHHHHHHHHHHHHHHHHHT-PPPHHHHHHHHHHHHHHHHHHHHHHHHHHHTT-HHHHHHHHHHHHHS---HHHHHHHHHHHHHHHHHTT-HHHHHHHHHHHHHTT-SS--HHHHHHHHHHHHHHHHHTT-HHHHHHHHHHHHHHSTTSHHHHHHHHHHHHHTT--PPPPPGGGS---SSS-HHHHHHHTTPPPP---------------